Protein AF-A0A2D6X5Z1-F1 (afdb_monomer_lite)

Sequence (367 aa):
MSMPSLVVFDECQSLKNDTSSQTQLSWSIPAGVKRIFISATPYQKVSEARSVVQGVGMEHYGEPCTTETVPQLLQNIARWGRPTQLCQAQMERLRKAMQPYAVFVPKVRYKHKTHTRCRLIEFETSAEREHYDSYFVAFKRKCEQQMRNSNFGANEMLVAIQKFREGAEEVRAVRMAKRAIDMVERGRQVMLVFNFVNPMRLAYKALKNAGLSEDRISHIVGGQSPAKREAERAKFQEGKSDVLLFTMRSGGVGISLHHNSKEGRPRHIIIPPTWSAIDLVQALGRGHRITSISDTTQEVVWYKDTIEETVCERVKAKLNCINASVGRKENWVNVFTNGTVQQDIASDNEYQELEDENLTVQEETNE

Radius of gyration: 22.38 Å; chains: 1; bounding box: 63×55×57 Å

Foldseek 3Di:
DDDAQEDEAAQQLVLQDCPDPVVVVLQPRDPNRQYHYDDLQQDLFLSSCLSVCLRLQQDDPNRTRDPVCSCVVSCVLQPPHDRPDRDLSSLLSVLVSCVVRDDFDPDDDAPAAEAFAEEAEEDPDPVLVVQLVVLVVQLVVLVVVCVVDVPSDPVSNVVSVVSSQVSNLLSCLLVLLVVLVVVVVVVAQEEEEAQDDNSLVSNVVSNVVVPQDPQQEAEQEPPDDPVNNVVSLVCQQQQRHRYYYYYLVSCPPVAANANQDPSHTAYEYEAEDDLDLSSVVSSSVRHDDSNHPYYHYYYYYAHPPDCSVVSVVNSLSSNSSSQSNGDHGDCSNCNNVVRDNDYPPPDPVVVVVVVVVRVVVVVVPPD

Secondary structure (DSSP, 8-state):
-PPPSEEEETTGGGGG-TTSHHHHHHHHS-TTSEEEE--SS--SSGGGGHHHHHHTT-EETTEE--TTTHHHHHHHHHTTS-TTS--HHHHHHHHHHTTTT------PPPSS-EEEEEEEEPPSSHHHHHHHHHHHHHHHHHHHHHHH-TT--HHHHHHHHHHHHHHHHHHHHHHHHHHHHHHHHTT-EEEEEESSHHHHHHHHHHHHHTT--GGGEEEE-TT--HHHHHHHHHHHHTTS-SEEEEETTTTTTT---S--STTS--EEEEE---S-HHHHHHHHTTS--TT-SS-EEEEEEEETTSHHHHHHHHHHHHHHHHHHHSSS--GGGHHHHTS--EE----THHHHHHHHHHHHHHHTT--

pLDDT: mean 85.74, std 16.52, range [30.89, 98.44]

Structure (mmCIF, N/CA/C/O backbone):
data_AF-A0A2D6X5Z1-F1
#
_entry.id   AF-A0A2D6X5Z1-F1
#
loop_
_atom_site.group_PDB
_atom_site.id
_atom_site.type_symbol
_atom_site.label_atom_id
_atom_site.label_alt_id
_atom_site.label_comp_id
_atom_site.label_asym_id
_atom_site.label_entity_id
_atom_site.label_seq_id
_atom_site.pdbx_PDB_ins_code
_atom_site.Cartn_x
_atom_site.Cartn_y
_atom_site.Cartn_z
_atom_site.occupancy
_atom_site.B_iso_or_equiv
_atom_site.auth_seq_id
_atom_site.auth_comp_id
_atom_site.auth_asym_id
_atom_site.auth_atom_id
_atom_site.pdbx_PDB_model_num
ATOM 1 N N . MET A 1 1 ? 30.814 -25.512 -2.546 1.00 64.00 1 MET A N 1
ATOM 2 C CA . MET A 1 1 ? 29.347 -25.686 -2.452 1.00 64.00 1 MET A CA 1
ATOM 3 C C . MET A 1 1 ? 28.802 -25.781 -3.864 1.00 64.00 1 MET A C 1
ATOM 5 O O . MET A 1 1 ? 29.167 -24.943 -4.678 1.00 64.00 1 MET A O 1
ATOM 9 N N . SER A 1 2 ? 28.001 -26.798 -4.178 1.00 83.62 2 SER A N 1
ATOM 10 C CA . SER A 1 2 ? 27.283 -26.867 -5.456 1.00 83.62 2 SER A CA 1
ATOM 11 C C . SER A 1 2 ? 26.199 -25.791 -5.497 1.00 83.62 2 SER A C 1
ATOM 13 O O . SER A 1 2 ? 25.473 -25.618 -4.517 1.00 83.62 2 SER A O 1
ATOM 15 N N . MET A 1 3 ? 26.085 -25.072 -6.613 1.00 86.75 3 MET A N 1
ATOM 16 C CA . MET A 1 3 ? 25.019 -24.086 -6.802 1.00 86.75 3 MET A CA 1
ATOM 17 C C . MET A 1 3 ? 23.645 -24.772 -6.880 1.00 86.75 3 MET A C 1
ATOM 19 O O . MET A 1 3 ? 23.566 -25.908 -7.357 1.00 86.75 3 MET A O 1
ATOM 23 N N . PRO A 1 4 ? 22.559 -24.109 -6.437 1.00 91.38 4 PRO A N 1
ATOM 24 C CA . PRO A 1 4 ? 21.211 -24.633 -6.628 1.00 91.38 4 PRO A CA 1
ATOM 25 C C . PRO A 1 4 ? 20.878 -24.726 -8.122 1.00 91.38 4 PRO A C 1
ATOM 27 O O . PRO A 1 4 ? 21.352 -23.926 -8.924 1.00 91.38 4 PRO A O 1
ATOM 30 N N . SER A 1 5 ? 20.028 -25.679 -8.501 1.00 93.06 5 SER A N 1
ATOM 31 C CA . SER A 1 5 ? 19.558 -25.832 -9.887 1.00 93.06 5 SER A CA 1
ATOM 32 C C . SER A 1 5 ? 18.473 -24.817 -10.275 1.00 93.06 5 SER A C 1
ATOM 34 O O . SER A 1 5 ? 18.265 -24.562 -11.463 1.00 93.06 5 SER A O 1
ATOM 36 N N . LEU A 1 6 ? 17.789 -24.236 -9.284 1.00 94.38 6 LEU A N 1
ATOM 37 C CA . LEU A 1 6 ? 16.698 -23.278 -9.438 1.00 94.38 6 LEU A CA 1
ATOM 38 C C . LEU A 1 6 ? 16.713 -22.260 -8.291 1.00 94.38 6 LEU A C 1
ATOM 40 O O . LEU A 1 6 ? 16.873 -22.630 -7.129 1.00 94.38 6 LEU A O 1
ATOM 44 N N . VAL A 1 7 ? 16.467 -20.993 -8.619 1.00 94.75 7 VAL A N 1
ATOM 45 C CA . VAL A 1 7 ? 16.174 -19.923 -7.659 1.00 94.75 7 VAL A CA 1
ATOM 46 C C . VAL A 1 7 ? 14.804 -19.328 -7.974 1.00 94.75 7 VAL A C 1
ATOM 48 O O . VAL A 1 7 ? 14.511 -18.993 -9.123 1.00 94.75 7 VAL A O 1
ATOM 51 N N . VAL A 1 8 ? 13.964 -19.194 -6.948 1.00 95.31 8 VAL A N 1
ATOM 52 C CA . VAL A 1 8 ? 12.630 -18.592 -7.052 1.00 95.31 8 VAL A CA 1
ATOM 53 C C . VAL A 1 8 ? 12.631 -17.257 -6.319 1.00 95.31 8 VAL A C 1
ATOM 55 O O . VAL A 1 8 ? 12.907 -17.195 -5.123 1.00 95.31 8 VAL A O 1
ATOM 58 N N . PHE A 1 9 ? 12.315 -16.194 -7.048 1.00 94.25 9 PHE A N 1
ATOM 59 C CA . PHE A 1 9 ? 12.152 -14.843 -6.532 1.00 94.25 9 PHE A CA 1
ATOM 60 C C . PHE A 1 9 ? 10.665 -14.556 -6.362 1.00 94.25 9 PHE A C 1
ATOM 62 O O . PHE A 1 9 ? 10.011 -14.089 -7.296 1.00 94.25 9 PHE A O 1
ATOM 69 N N . ASP A 1 10 ? 10.139 -14.867 -5.181 1.00 91.62 10 ASP A N 1
ATOM 70 C CA . ASP A 1 10 ? 8.803 -14.428 -4.785 1.00 91.62 10 ASP A CA 1
ATOM 71 C C . ASP A 1 10 ? 8.805 -12.927 -4.458 1.00 91.62 10 ASP A C 1
ATOM 73 O O . ASP A 1 10 ? 9.808 -12.388 -3.984 1.00 91.62 10 ASP A O 1
ATOM 77 N N . GLU A 1 11 ? 7.703 -12.244 -4.760 1.00 89.06 11 GLU A N 1
ATOM 78 C CA . GLU A 1 11 ? 7.577 -10.782 -4.692 1.00 89.06 11 GLU A CA 1
ATOM 79 C C . GLU A 1 11 ? 8.768 -10.054 -5.361 1.00 89.06 11 GLU A C 1
ATOM 81 O O . GLU A 1 11 ? 9.454 -9.193 -4.784 1.00 89.06 11 GLU A O 1
ATOM 86 N N . CYS A 1 12 ? 9.029 -10.421 -6.622 1.00 92.69 12 CYS A N 1
ATOM 87 C CA . CYS A 1 12 ? 10.205 -9.990 -7.383 1.00 92.69 12 CYS A CA 1
ATOM 88 C C . CYS A 1 12 ? 10.308 -8.474 -7.629 1.00 92.69 12 CYS A C 1
ATOM 90 O O . CYS A 1 12 ? 11.381 -7.992 -7.991 1.00 92.69 12 CYS A O 1
ATOM 92 N N . GLN A 1 13 ? 9.256 -7.692 -7.361 1.00 90.12 13 GLN A N 1
ATOM 93 C CA . GLN A 1 13 ? 9.314 -6.225 -7.355 1.00 90.12 13 GLN A CA 1
ATOM 94 C C . GLN A 1 13 ? 10.301 -5.665 -6.315 1.00 90.12 13 GLN A C 1
ATOM 96 O O . GLN A 1 13 ? 10.668 -4.489 -6.376 1.00 90.12 13 GLN A O 1
ATOM 101 N N . SER A 1 14 ? 10.746 -6.490 -5.360 1.00 89.69 14 SER A N 1
ATOM 102 C CA . SER A 1 14 ? 11.870 -6.182 -4.466 1.00 89.69 14 SER A CA 1
ATOM 103 C C . SER A 1 14 ? 13.194 -5.964 -5.218 1.00 89.69 14 SER A C 1
ATOM 105 O O . SER A 1 14 ? 14.027 -5.184 -4.762 1.00 89.69 14 SER A O 1
ATOM 107 N N . LEU A 1 15 ? 13.356 -6.548 -6.412 1.00 92.62 15 LEU A N 1
ATOM 108 C CA . LEU A 1 15 ? 14.574 -6.483 -7.234 1.00 92.62 15 LEU A CA 1
ATOM 109 C C . LEU A 1 15 ? 14.649 -5.258 -8.161 1.00 92.62 15 LEU A C 1
ATOM 111 O O . LEU A 1 15 ? 15.467 -5.224 -9.081 1.00 92.62 15 LEU A O 1
ATOM 115 N N . LYS A 1 16 ? 13.786 -4.256 -7.963 1.00 90.19 16 LYS A N 1
ATOM 116 C CA . LYS A 1 16 ? 13.702 -3.071 -8.835 1.00 90.19 16 LYS A CA 1
ATOM 117 C C . LYS A 1 16 ? 14.788 -2.021 -8.597 1.00 90.19 16 LYS A C 1
ATOM 119 O O . LYS A 1 16 ? 14.919 -1.094 -9.390 1.00 90.19 16 LYS A O 1
ATOM 124 N N . ASN A 1 17 ? 15.479 -2.088 -7.455 1.00 89.19 17 ASN A N 1
ATOM 125 C CA . ASN A 1 17 ? 16.530 -1.134 -7.117 1.00 89.19 17 ASN A CA 1
ATOM 126 C C . ASN A 1 17 ? 17.899 -1.721 -7.451 1.00 89.19 17 ASN A C 1
ATOM 128 O O . ASN A 1 17 ? 18.411 -2.552 -6.697 1.00 89.19 17 ASN A O 1
ATOM 132 N N . ASP A 1 18 ? 18.483 -1.241 -8.543 1.00 89.69 18 ASP A N 1
ATOM 133 C CA . ASP A 1 18 ? 19.784 -1.663 -9.057 1.00 89.69 18 ASP A CA 1
ATOM 134 C C . ASP A 1 18 ? 20.890 -1.576 -8.001 1.00 89.69 18 ASP A C 1
ATOM 136 O O . ASP A 1 18 ? 21.743 -2.449 -7.943 1.00 89.69 18 ASP A O 1
ATOM 140 N N . THR A 1 19 ? 20.882 -0.574 -7.118 1.00 90.00 19 THR A N 1
ATOM 141 C CA . THR A 1 19 ? 21.959 -0.398 -6.126 1.00 90.00 19 THR A CA 1
ATOM 142 C C . THR A 1 19 ? 21.810 -1.280 -4.889 1.00 90.00 19 THR A C 1
ATOM 144 O O . THR A 1 19 ? 22.707 -1.312 -4.048 1.00 90.00 19 THR A O 1
ATOM 147 N N . SER A 1 20 ? 20.690 -1.994 -4.740 1.00 92.50 20 SER A N 1
ATOM 148 C CA . SER A 1 20 ? 20.482 -2.847 -3.572 1.00 92.50 20 SER A CA 1
ATOM 149 C C . SER A 1 20 ? 21.320 -4.123 -3.659 1.00 92.50 20 SER A C 1
ATOM 151 O O . SER A 1 20 ? 21.438 -4.740 -4.720 1.00 92.50 20 SER A O 1
ATOM 153 N N . SER A 1 21 ? 21.854 -4.569 -2.520 1.00 93.06 21 SER A N 1
ATOM 154 C CA . SER A 1 21 ? 22.628 -5.813 -2.449 1.00 93.06 21 SER A CA 1
ATOM 155 C C . SER A 1 21 ? 21.818 -7.021 -2.921 1.00 93.06 21 SER A C 1
ATOM 157 O O . SER A 1 21 ? 22.367 -7.889 -3.587 1.00 93.06 21 SER A O 1
ATOM 159 N N . GLN A 1 22 ? 20.512 -7.063 -2.634 1.00 91.38 22 GLN A N 1
ATOM 160 C CA . GLN A 1 22 ? 19.629 -8.144 -3.077 1.00 91.38 22 GLN A CA 1
ATOM 161 C C . GLN A 1 22 ? 19.558 -8.226 -4.609 1.00 91.38 22 GLN A C 1
ATOM 163 O O . GLN A 1 22 ? 19.709 -9.309 -5.172 1.00 91.38 22 GLN A O 1
ATOM 168 N N . THR A 1 23 ? 19.382 -7.089 -5.285 1.00 92.94 23 THR A N 1
ATOM 169 C CA . THR A 1 23 ? 19.364 -7.023 -6.751 1.00 92.94 23 THR A CA 1
ATOM 170 C C . THR A 1 23 ? 20.708 -7.435 -7.346 1.00 92.94 23 THR A C 1
ATOM 172 O O . THR A 1 23 ? 20.748 -8.307 -8.209 1.00 92.94 23 THR A O 1
ATOM 175 N N . GLN A 1 24 ? 21.814 -6.887 -6.839 1.00 92.25 24 GLN A N 1
ATOM 176 C CA . GLN A 1 24 ? 23.159 -7.213 -7.328 1.00 92.25 24 GLN A CA 1
ATOM 177 C C . GLN A 1 24 ? 23.500 -8.701 -7.147 1.00 92.25 24 GLN A C 1
ATOM 179 O O . GLN A 1 24 ? 24.023 -9.337 -8.060 1.00 92.25 24 GLN A O 1
ATOM 184 N N . LEU A 1 25 ? 23.132 -9.289 -6.003 1.00 91.19 25 LEU A N 1
ATOM 185 C CA . LEU A 1 25 ? 23.269 -10.728 -5.762 1.00 91.19 25 LEU A CA 1
ATOM 186 C C . LEU A 1 25 ? 22.383 -11.560 -6.695 1.00 91.19 25 LEU A C 1
ATOM 188 O O . LEU A 1 25 ? 22.786 -12.636 -7.122 1.00 91.19 25 LEU A O 1
ATOM 192 N N . SER A 1 26 ? 21.187 -11.075 -7.043 1.00 91.69 26 SER A N 1
ATOM 193 C CA . SER A 1 26 ? 20.331 -11.771 -8.011 1.00 91.69 26 SER A CA 1
ATOM 194 C C . SER A 1 26 ? 20.963 -11.828 -9.407 1.00 91.69 26 SER A C 1
ATOM 196 O O . SER A 1 26 ? 20.828 -12.834 -10.102 1.00 91.69 26 SER A O 1
ATOM 198 N N . TRP A 1 27 ? 21.704 -10.784 -9.797 1.00 90.75 27 TRP A N 1
ATOM 199 C CA . TRP A 1 27 ? 22.393 -10.711 -11.087 1.00 90.75 27 TRP A CA 1
ATOM 200 C C . TRP A 1 27 ? 23.667 -11.555 -11.136 1.00 90.75 27 TRP A C 1
ATOM 202 O O . TRP A 1 27 ? 24.032 -12.031 -12.208 1.00 90.75 27 TRP A O 1
ATOM 212 N N . SER A 1 28 ? 24.328 -11.782 -9.995 1.00 89.81 28 SER A N 1
ATOM 213 C CA . SER A 1 28 ? 25.549 -12.596 -9.929 1.00 89.81 28 SER A CA 1
ATOM 214 C C . SER A 1 28 ? 25.296 -14.106 -9.969 1.00 89.81 28 SER A C 1
ATOM 216 O O . SER A 1 28 ? 26.241 -14.887 -10.096 1.00 89.81 28 SER A O 1
ATOM 218 N N . ILE A 1 29 ? 24.033 -14.543 -9.894 1.00 90.56 29 ILE A N 1
ATOM 219 C CA . ILE A 1 29 ? 23.668 -15.954 -10.039 1.00 90.56 29 ILE A CA 1
ATOM 220 C C . ILE A 1 29 ? 24.082 -16.442 -11.441 1.00 90.56 29 ILE A C 1
ATOM 222 O O . ILE A 1 29 ? 23.623 -15.865 -12.430 1.00 90.56 29 ILE A O 1
ATOM 226 N N . PRO A 1 30 ? 24.883 -17.520 -11.562 1.00 88.62 30 PRO A N 1
ATOM 227 C CA . PRO A 1 30 ? 25.373 -18.018 -12.847 1.00 88.62 30 PRO A CA 1
ATOM 228 C C . PRO A 1 30 ? 24.254 -18.367 -13.832 1.00 88.62 30 PRO A C 1
ATOM 230 O O . PRO A 1 30 ? 23.197 -18.854 -13.434 1.00 88.62 30 PRO A O 1
ATOM 233 N N . ALA A 1 31 ? 24.513 -18.200 -15.133 1.00 81.69 31 ALA A N 1
ATOM 234 C CA . ALA A 1 31 ? 23.538 -18.469 -16.197 1.00 81.69 31 ALA A CA 1
ATOM 235 C C . ALA A 1 31 ? 23.023 -19.924 -16.234 1.00 81.69 31 ALA A C 1
ATOM 237 O O . ALA A 1 31 ? 21.913 -20.166 -16.694 1.00 81.69 31 ALA A O 1
ATOM 238 N N . GLY A 1 32 ? 23.798 -20.887 -15.717 1.00 86.56 32 GLY A N 1
ATOM 239 C CA . GLY A 1 32 ? 23.380 -22.291 -15.612 1.00 86.56 32 GLY A CA 1
ATOM 240 C C . GLY A 1 32 ? 22.314 -22.569 -14.541 1.00 86.56 32 GLY A C 1
ATOM 241 O O . GLY A 1 32 ? 21.752 -23.662 -14.515 1.00 86.56 32 GLY A O 1
ATOM 242 N N . VAL A 1 33 ? 22.024 -21.605 -13.660 1.00 92.69 33 VAL A N 1
ATOM 243 C CA . VAL A 1 33 ? 20.991 -21.723 -12.623 1.00 92.69 33 VAL A CA 1
ATOM 244 C C . VAL A 1 33 ? 19.666 -21.200 -13.172 1.00 92.69 33 VAL A C 1
ATOM 246 O O . VAL A 1 33 ? 19.571 -20.045 -13.588 1.00 92.69 33 VAL A O 1
ATOM 249 N N . LYS A 1 34 ? 18.618 -22.031 -13.146 1.00 92.75 34 LYS A N 1
ATOM 250 C CA . LYS A 1 34 ? 17.279 -21.618 -13.591 1.00 92.75 34 LYS A CA 1
ATOM 251 C C . LYS A 1 34 ? 16.699 -20.576 -12.636 1.00 92.75 34 LYS A C 1
ATOM 253 O O . LYS A 1 34 ? 16.959 -20.613 -11.433 1.00 92.75 34 LYS A O 1
ATOM 258 N N . ARG A 1 35 ? 15.881 -19.660 -13.156 1.00 94.19 35 ARG A N 1
ATOM 259 C CA . ARG A 1 35 ? 15.278 -18.569 -12.378 1.00 94.19 35 ARG A CA 1
ATOM 260 C C . ARG A 1 35 ? 13.778 -18.498 -12.636 1.00 94.19 35 ARG A C 1
ATOM 262 O O . ARG A 1 35 ? 13.349 -18.609 -13.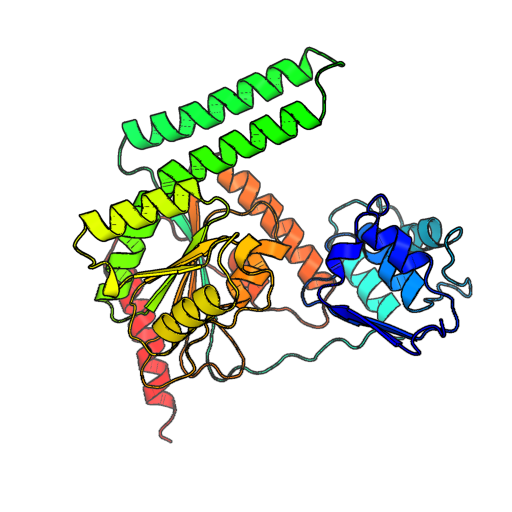780 1.00 94.19 35 ARG A O 1
ATOM 269 N N . ILE A 1 36 ? 12.996 -18.286 -11.582 1.00 95.31 36 ILE A N 1
ATOM 270 C CA . ILE A 1 36 ? 11.563 -17.982 -11.671 1.00 95.31 36 ILE A CA 1
ATOM 271 C C . ILE A 1 36 ? 11.312 -16.693 -10.897 1.00 95.31 36 ILE A C 1
ATOM 273 O O . ILE A 1 36 ? 11.751 -16.564 -9.758 1.00 95.31 36 ILE A O 1
ATOM 277 N N . PHE A 1 37 ? 10.592 -15.755 -11.506 1.00 95.38 37 PHE A N 1
ATOM 278 C CA . PHE A 1 37 ? 10.190 -14.496 -10.884 1.00 95.38 37 PHE A CA 1
ATOM 279 C C . PHE A 1 37 ? 8.672 -14.484 -10.725 1.00 95.38 37 PHE A C 1
ATOM 281 O O . PHE A 1 37 ? 7.950 -14.682 -11.701 1.00 95.38 37 PHE A O 1
ATOM 288 N N . ILE A 1 38 ? 8.194 -14.258 -9.503 1.00 93.62 38 ILE A N 1
ATOM 289 C CA . ILE A 1 38 ? 6.773 -14.289 -9.153 1.00 93.62 38 ILE A CA 1
ATOM 290 C C . ILE A 1 38 ? 6.410 -12.950 -8.518 1.00 93.62 38 ILE A C 1
ATOM 292 O O . ILE A 1 38 ? 7.093 -12.477 -7.614 1.00 93.62 38 ILE A O 1
ATOM 296 N N . SER A 1 39 ? 5.352 -12.312 -9.014 1.00 89.38 39 SER A N 1
ATOM 297 C CA . SER A 1 39 ? 4.772 -11.124 -8.389 1.00 89.38 39 SER A CA 1
ATOM 298 C C . SER A 1 39 ? 3.383 -10.841 -8.949 1.00 89.38 39 SER A C 1
ATOM 300 O O . SER A 1 39 ? 3.153 -10.958 -10.153 1.00 89.38 39 SER A O 1
ATOM 302 N N . ALA A 1 40 ? 2.473 -10.399 -8.080 1.00 83.50 40 ALA A N 1
ATOM 303 C CA . ALA A 1 40 ? 1.191 -9.829 -8.493 1.00 83.50 40 ALA A CA 1
ATOM 304 C C . ALA A 1 40 ? 1.327 -8.383 -9.013 1.00 83.50 40 ALA A C 1
ATOM 306 O O . ALA A 1 40 ? 0.457 -7.886 -9.725 1.00 83.50 40 ALA A O 1
ATOM 307 N N . THR A 1 41 ? 2.412 -7.690 -8.650 1.00 86.19 41 THR A N 1
ATOM 308 C CA . THR A 1 41 ? 2.642 -6.269 -8.956 1.00 86.19 41 THR A CA 1
ATOM 309 C C . THR A 1 41 ? 4.095 -6.028 -9.384 1.00 86.19 41 THR A C 1
ATOM 311 O O . THR A 1 41 ? 4.818 -5.274 -8.731 1.00 86.19 41 THR A O 1
ATOM 314 N N . PRO A 1 42 ? 4.555 -6.679 -10.471 1.00 85.75 42 PRO A N 1
ATOM 315 C CA . PRO A 1 42 ? 5.982 -6.787 -10.761 1.00 85.75 42 PRO A CA 1
ATOM 316 C C . PRO A 1 42 ? 6.628 -5.427 -11.045 1.00 85.75 42 PRO A C 1
ATOM 318 O O . PRO A 1 42 ? 7.729 -5.158 -10.566 1.00 85.75 42 PRO A O 1
ATOM 321 N N . TYR A 1 43 ? 5.938 -4.548 -11.781 1.00 89.50 43 TYR A N 1
ATOM 322 C CA . TYR A 1 43 ? 6.499 -3.281 -12.249 1.00 89.50 43 TYR A CA 1
ATOM 323 C C . TYR A 1 43 ? 5.457 -2.159 -12.251 1.00 89.50 43 TYR A C 1
ATOM 325 O O . TYR A 1 43 ? 4.273 -2.369 -12.507 1.00 89.50 43 TYR A O 1
ATOM 333 N N . GLN A 1 44 ? 5.924 -0.932 -12.049 1.00 92.19 44 GLN A N 1
ATOM 334 C CA . GLN A 1 44 ? 5.180 0.316 -12.247 1.00 92.19 44 GLN A CA 1
ATOM 335 C C . GLN A 1 44 ? 5.778 1.140 -13.397 1.00 92.19 44 GLN A C 1
ATOM 337 O O . GLN A 1 44 ? 5.118 2.034 -13.926 1.00 92.19 44 GLN A O 1
ATOM 342 N N . LYS A 1 45 ? 7.036 0.862 -13.759 1.00 95.69 45 LYS A N 1
ATOM 343 C CA . LYS A 1 45 ? 7.811 1.525 -14.814 1.00 95.69 45 LYS A CA 1
ATOM 344 C C . LYS A 1 45 ? 8.616 0.489 -15.588 1.00 95.69 45 LYS A C 1
ATOM 346 O O . LYS A 1 45 ? 9.007 -0.529 -15.024 1.00 95.69 45 LYS A O 1
ATOM 351 N N . VAL A 1 46 ? 8.952 0.781 -16.843 1.00 96.88 46 VAL A N 1
ATOM 352 C CA . VAL A 1 46 ? 9.764 -0.130 -17.668 1.00 96.88 46 VAL A CA 1
ATOM 353 C C . VAL A 1 46 ? 11.139 -0.366 -17.049 1.00 96.88 46 VAL A C 1
ATOM 355 O O . VAL A 1 46 ? 11.599 -1.501 -17.012 1.00 96.88 46 VAL A O 1
ATOM 358 N N . SER A 1 47 ? 11.764 0.672 -16.486 1.00 96.06 47 SER A N 1
ATOM 359 C CA . SER A 1 47 ? 13.076 0.554 -15.836 1.00 96.06 47 SER A CA 1
ATOM 360 C C . SER A 1 47 ? 13.108 -0.472 -14.698 1.00 96.06 47 SER A C 1
ATOM 362 O O . SER A 1 47 ? 14.146 -1.066 -14.445 1.00 96.06 47 SER A O 1
ATOM 364 N N . GLU A 1 48 ? 11.981 -0.695 -14.014 1.00 95.50 48 GLU A N 1
ATOM 365 C CA . GLU A 1 48 ? 11.895 -1.620 -12.875 1.00 95.50 48 GLU A CA 1
ATOM 366 C C . GLU A 1 48 ? 11.928 -3.097 -13.304 1.00 95.50 48 GLU A C 1
ATOM 368 O O . GLU A 1 48 ? 12.099 -3.972 -12.460 1.00 95.50 48 GLU A O 1
ATOM 373 N N . ALA A 1 49 ? 11.800 -3.386 -14.604 1.00 95.31 49 ALA A N 1
ATOM 374 C CA . ALA A 1 49 ? 11.804 -4.746 -15.131 1.00 95.31 49 ALA A CA 1
ATOM 375 C C . ALA A 1 49 ? 13.199 -5.332 -15.367 1.00 95.31 49 ALA A C 1
ATOM 377 O O . ALA A 1 49 ? 13.299 -6.522 -15.657 1.00 95.31 49 ALA A O 1
ATOM 378 N N . ARG A 1 50 ? 14.262 -4.525 -15.218 1.00 95.12 50 ARG A N 1
ATOM 379 C CA . ARG A 1 50 ? 15.660 -4.881 -15.519 1.00 95.12 50 ARG A CA 1
ATOM 380 C C . ARG A 1 50 ? 16.046 -6.279 -15.033 1.00 95.12 50 ARG A C 1
ATOM 382 O O . ARG A 1 50 ? 16.443 -7.122 -15.833 1.00 95.12 50 ARG A O 1
ATOM 389 N N . SER A 1 51 ? 15.885 -6.527 -13.736 1.00 93.94 51 SER A N 1
ATOM 390 C CA . SER A 1 51 ? 16.279 -7.790 -13.104 1.00 93.94 51 SER A CA 1
ATOM 391 C C . SER A 1 51 ? 15.533 -8.991 -13.670 1.00 93.94 51 SER A C 1
ATOM 393 O O . SER A 1 51 ? 16.113 -10.064 -13.817 1.00 93.94 51 SER A O 1
ATOM 395 N N . VAL A 1 52 ? 14.260 -8.814 -14.019 1.00 94.81 52 VAL A N 1
ATOM 396 C CA . VAL A 1 52 ? 13.448 -9.906 -14.551 1.00 94.81 52 VAL A CA 1
ATOM 397 C C . VAL A 1 52 ? 13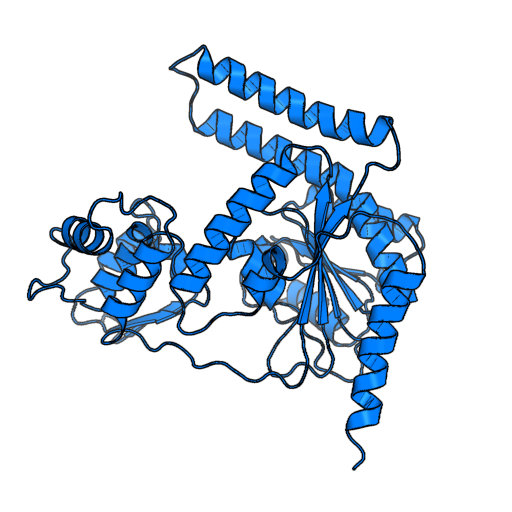.766 -10.151 -16.019 1.00 94.81 52 VAL A C 1
ATOM 399 O O . VAL A 1 52 ? 14.010 -11.298 -16.369 1.00 94.81 52 VAL A O 1
ATOM 402 N N . VAL A 1 53 ? 13.837 -9.112 -16.863 1.00 94.44 53 VAL A N 1
ATOM 403 C CA . VAL A 1 53 ? 14.144 -9.277 -18.300 1.00 94.44 53 VAL A CA 1
ATOM 404 C C . VAL A 1 53 ? 15.524 -9.905 -18.513 1.00 94.44 53 VAL A C 1
ATOM 406 O O . VAL A 1 53 ? 15.669 -10.810 -19.330 1.00 94.44 53 VAL A O 1
ATOM 409 N N . GLN A 1 54 ? 16.516 -9.510 -17.709 1.00 92.44 54 GLN A N 1
ATOM 410 C CA . GLN A 1 54 ? 17.841 -10.130 -17.715 1.00 92.44 54 GLN A CA 1
ATOM 411 C C . GLN A 1 54 ? 17.792 -11.551 -17.143 1.00 92.44 54 GLN A C 1
ATOM 413 O O . GLN A 1 54 ? 18.373 -12.481 -17.698 1.00 92.44 54 GLN A O 1
ATOM 418 N N . GLY A 1 55 ? 17.076 -11.738 -16.034 1.00 91.88 55 GLY A N 1
ATOM 419 C CA . GLY A 1 55 ? 17.005 -13.012 -15.332 1.00 91.88 55 GLY A CA 1
ATOM 420 C C . GLY A 1 55 ? 16.349 -14.135 -16.136 1.00 91.88 55 GLY A C 1
ATOM 421 O O . GLY A 1 55 ? 16.793 -15.279 -16.019 1.00 91.88 55 GLY A O 1
ATOM 422 N N . VAL A 1 56 ? 15.337 -13.816 -16.950 1.00 92.38 56 VAL A N 1
ATOM 423 C CA . VAL A 1 56 ? 14.660 -14.771 -17.848 1.00 92.38 56 VAL A CA 1
ATOM 424 C C . VAL A 1 56 ? 15.373 -14.952 -19.190 1.00 92.38 56 VAL A C 1
ATOM 426 O O . VAL A 1 56 ? 14.914 -15.745 -20.006 1.00 92.38 56 VAL A O 1
ATOM 429 N N . GLY A 1 57 ? 16.475 -14.228 -19.428 1.00 90.31 57 GLY A N 1
ATOM 430 C CA . GLY A 1 57 ? 17.204 -14.276 -20.695 1.00 90.31 57 GLY A CA 1
ATOM 431 C C . GLY A 1 57 ? 16.382 -13.731 -21.861 1.00 90.31 57 GLY A C 1
ATOM 432 O O . GLY A 1 57 ? 16.355 -14.336 -22.927 1.00 90.31 57 GLY A O 1
ATOM 433 N N . MET A 1 58 ? 15.662 -12.624 -21.645 1.00 93.50 58 MET A N 1
ATOM 434 C CA . MET A 1 58 ? 14.862 -11.998 -22.693 1.00 93.50 58 MET A CA 1
ATOM 435 C C . MET A 1 58 ? 15.743 -11.616 -23.888 1.00 93.50 58 MET A C 1
ATOM 437 O O . MET A 1 58 ? 16.844 -11.098 -23.718 1.00 93.50 58 MET A O 1
ATOM 441 N N . GLU A 1 59 ? 15.230 -11.801 -25.097 1.00 91.50 59 GLU A N 1
ATOM 442 C CA . GLU A 1 59 ? 15.823 -11.270 -26.320 1.00 91.50 59 GLU A CA 1
ATOM 443 C C . GLU A 1 59 ? 14.905 -10.187 -26.883 1.00 91.50 59 GLU A C 1
ATOM 445 O O . GLU A 1 59 ? 13.673 -10.275 -26.809 1.00 91.50 59 GLU A O 1
ATOM 450 N N . HIS A 1 60 ? 15.492 -9.134 -27.446 1.00 81.56 60 HIS A N 1
ATOM 451 C CA . HIS A 1 60 ? 14.723 -8.070 -28.077 1.00 81.56 60 HIS A CA 1
ATOM 452 C C . HIS A 1 60 ? 15.370 -7.668 -29.397 1.00 81.56 60 HIS A C 1
ATOM 454 O O . HIS A 1 60 ? 16.514 -7.235 -29.421 1.00 81.56 60 HIS A O 1
ATOM 460 N N . TYR A 1 61 ? 14.634 -7.834 -30.501 1.00 83.25 61 TYR A N 1
ATOM 461 C CA . TYR A 1 61 ? 15.143 -7.651 -31.869 1.00 83.25 61 TYR A CA 1
ATOM 462 C C . TYR A 1 61 ? 16.395 -8.488 -32.199 1.00 83.25 61 TYR A C 1
ATOM 464 O O . TYR A 1 61 ? 17.245 -8.052 -32.966 1.00 83.25 61 TYR A O 1
ATOM 472 N N . GLY A 1 62 ? 16.498 -9.699 -31.642 1.00 83.25 62 GLY A N 1
ATOM 473 C CA . GLY A 1 62 ? 17.628 -10.607 -31.879 1.00 83.25 62 GLY A CA 1
ATOM 474 C C . GLY A 1 62 ? 18.875 -10.302 -31.045 1.00 83.25 62 GLY A C 1
ATOM 475 O O . GLY A 1 62 ? 19.860 -11.026 -31.155 1.00 83.25 62 GLY A O 1
ATOM 476 N N . GLU A 1 63 ? 18.839 -9.275 -30.192 1.00 85.56 63 GLU A N 1
ATOM 477 C CA . GLU A 1 63 ? 19.901 -9.005 -29.225 1.00 85.56 63 GLU A CA 1
ATOM 478 C C . GLU A 1 63 ? 19.561 -9.624 -27.857 1.00 85.56 63 GLU A C 1
ATOM 480 O O . GLU A 1 63 ? 18.458 -9.397 -27.336 1.00 85.56 63 GLU A O 1
ATOM 485 N N . PRO A 1 64 ? 20.484 -10.387 -27.243 1.00 88.31 64 PRO A N 1
ATOM 486 C CA . PRO A 1 64 ? 20.282 -10.945 -25.913 1.00 88.31 64 PRO A CA 1
ATOM 487 C C . PRO A 1 64 ? 20.347 -9.857 -24.836 1.00 88.31 64 PRO A C 1
ATOM 489 O O . PRO A 1 64 ? 21.176 -8.945 -24.892 1.00 88.31 64 PRO A O 1
ATOM 492 N N . CYS A 1 65 ? 19.497 -9.971 -23.813 1.00 91.19 65 CYS A N 1
ATOM 493 C CA . CYS A 1 65 ? 19.518 -9.088 -22.651 1.00 91.19 65 CYS A CA 1
ATOM 494 C C . CYS A 1 65 ? 20.683 -9.440 -21.712 1.00 91.19 65 CYS A C 1
ATOM 496 O O . CYS A 1 65 ? 20.597 -10.371 -20.909 1.00 91.19 65 CYS A O 1
ATOM 498 N N . THR A 1 66 ? 21.752 -8.650 -21.765 1.00 88.56 66 THR A N 1
ATOM 499 C CA . THR A 1 66 ? 22.904 -8.708 -20.858 1.00 88.56 66 THR A CA 1
ATOM 500 C C . THR A 1 66 ? 22.945 -7.473 -19.958 1.00 88.56 66 THR A C 1
ATOM 502 O O . THR A 1 66 ? 22.100 -6.580 -20.052 1.00 88.56 66 THR A O 1
ATOM 505 N N . THR A 1 67 ? 23.937 -7.399 -19.071 1.00 86.81 67 THR A N 1
ATOM 506 C CA . THR A 1 67 ? 24.147 -6.229 -18.208 1.00 86.81 67 THR A CA 1
ATOM 507 C C . THR A 1 67 ? 24.388 -4.951 -19.020 1.00 86.81 67 THR A C 1
ATOM 509 O O . THR A 1 67 ? 23.963 -3.872 -18.605 1.00 86.81 67 THR A O 1
ATOM 512 N N . GLU A 1 68 ? 25.028 -5.084 -20.181 1.00 89.31 68 GLU A N 1
ATOM 513 C CA . GLU A 1 68 ? 25.411 -4.003 -21.086 1.00 89.31 68 GLU A CA 1
ATOM 514 C C . GLU A 1 68 ? 24.252 -3.584 -21.997 1.00 89.31 68 GLU A C 1
ATOM 516 O O . GLU A 1 68 ? 24.052 -2.392 -22.222 1.00 89.31 68 GLU A O 1
ATOM 521 N N . THR A 1 69 ? 23.465 -4.541 -22.500 1.00 92.81 69 THR A N 1
ATOM 522 C CA . THR A 1 69 ? 22.392 -4.263 -23.472 1.00 92.81 69 THR A CA 1
ATOM 523 C C . THR A 1 69 ? 21.056 -3.914 -22.815 1.00 92.81 69 THR A C 1
ATOM 525 O O . THR A 1 69 ? 20.230 -3.230 -23.428 1.00 92.81 69 THR A O 1
ATOM 528 N N . VAL A 1 70 ? 20.830 -4.305 -21.551 1.00 93.94 70 VAL A N 1
ATOM 529 C CA . VAL A 1 70 ? 19.541 -4.081 -20.874 1.00 93.94 70 VAL A CA 1
ATOM 530 C C . VAL A 1 70 ? 19.089 -2.611 -20.827 1.00 93.94 70 VAL A C 1
ATOM 532 O O . VAL A 1 70 ? 17.895 -2.378 -21.032 1.00 93.94 70 VAL A O 1
ATOM 535 N N . PRO A 1 71 ? 19.953 -1.585 -20.647 1.00 93.88 71 PRO A N 1
ATOM 536 C CA . PRO A 1 71 ? 19.498 -0.195 -20.695 1.00 93.88 71 PRO A CA 1
ATOM 537 C C . PRO A 1 71 ? 18.884 0.175 -22.053 1.00 93.88 71 PRO A C 1
ATOM 539 O O . PRO A 1 71 ? 17.823 0.803 -22.095 1.00 93.88 71 PRO A O 1
ATOM 542 N N . GLN A 1 72 ? 19.503 -0.265 -23.155 1.00 94.50 72 GLN A N 1
ATOM 543 C CA . GLN A 1 72 ? 19.005 -0.013 -24.507 1.00 94.50 72 GLN A CA 1
ATOM 544 C C . GLN A 1 72 ? 17.727 -0.808 -24.790 1.00 94.50 72 GLN A C 1
ATOM 546 O O . GLN A 1 72 ? 16.781 -0.259 -25.351 1.00 94.50 72 GLN A O 1
ATOM 551 N N . LEU A 1 73 ? 17.646 -2.064 -24.341 1.00 95.50 73 LEU A N 1
ATOM 552 C CA . LEU A 1 73 ? 16.432 -2.878 -24.448 1.00 95.50 73 LEU A CA 1
ATOM 553 C C . LEU A 1 73 ? 15.239 -2.183 -23.776 1.00 95.50 73 LEU A C 1
ATOM 555 O O . LEU A 1 73 ? 14.178 -2.021 -24.384 1.00 95.50 73 LEU A O 1
ATOM 559 N N . LEU A 1 74 ? 15.413 -1.717 -22.537 1.00 95.94 74 LEU A N 1
ATOM 560 C CA . LEU A 1 74 ? 14.367 -1.008 -21.796 1.00 95.94 74 LEU A CA 1
ATOM 561 C C . LEU A 1 74 ? 14.006 0.330 -22.466 1.00 95.94 74 LEU A C 1
ATOM 563 O O . LEU A 1 74 ? 12.828 0.695 -22.511 1.00 95.94 74 LEU A O 1
ATOM 567 N N . GLN A 1 75 ? 14.983 1.038 -23.044 1.00 96.56 75 GLN A N 1
ATOM 568 C CA . GLN A 1 75 ? 14.740 2.240 -23.847 1.00 96.56 75 GLN A CA 1
ATOM 569 C C . GLN A 1 75 ? 13.939 1.935 -25.121 1.00 96.56 75 GLN A C 1
ATOM 571 O O . GLN A 1 75 ? 12.988 2.654 -25.424 1.00 96.56 75 GLN A O 1
ATOM 576 N N . ASN A 1 76 ? 14.243 0.847 -25.829 1.00 95.31 76 ASN A N 1
ATOM 577 C CA . ASN A 1 76 ? 13.519 0.426 -27.031 1.00 95.31 76 ASN A CA 1
ATOM 578 C C . ASN A 1 76 ? 12.041 0.132 -26.723 1.00 95.31 76 ASN A C 1
ATOM 580 O O . ASN A 1 76 ? 11.144 0.560 -27.456 1.00 95.31 76 ASN A O 1
ATOM 584 N N . ILE A 1 77 ? 11.765 -0.511 -25.582 1.00 95.25 77 ILE A N 1
ATOM 585 C CA . ILE A 1 77 ? 10.399 -0.717 -25.079 1.00 95.25 77 ILE A CA 1
ATOM 586 C C . ILE A 1 77 ? 9.733 0.628 -24.740 1.00 95.25 77 ILE A C 1
ATOM 588 O O . ILE A 1 77 ? 8.564 0.863 -25.079 1.00 95.25 77 ILE A O 1
ATOM 592 N N . ALA A 1 78 ? 10.470 1.544 -24.105 1.00 96.00 78 ALA A N 1
ATOM 593 C CA . ALA A 1 78 ? 9.980 2.874 -23.751 1.00 96.00 78 ALA A CA 1
ATOM 594 C C . ALA A 1 78 ? 9.735 3.787 -24.974 1.00 96.00 78 ALA A C 1
ATOM 596 O O . ALA A 1 78 ? 8.854 4.658 -24.907 1.00 96.00 78 ALA A O 1
ATOM 597 N N . ARG A 1 79 ? 10.419 3.525 -26.099 1.00 93.75 79 ARG A N 1
ATOM 598 C CA . ARG A 1 79 ? 10.456 4.314 -27.343 1.00 93.75 79 ARG A CA 1
ATOM 599 C C . ARG A 1 79 ? 10.956 5.740 -27.101 1.00 93.75 79 ARG A C 1
ATOM 601 O O . ARG A 1 79 ? 12.054 5.927 -26.600 1.00 93.75 79 ARG A O 1
ATOM 608 N N . TRP A 1 80 ? 10.143 6.740 -27.436 1.00 91.75 80 TRP A N 1
ATOM 609 C CA . TRP A 1 80 ? 10.454 8.164 -27.290 1.00 91.75 80 TRP A CA 1
ATOM 610 C C . TRP A 1 80 ? 10.358 8.666 -25.841 1.00 91.75 80 TRP A C 1
ATOM 612 O O . TRP A 1 80 ? 10.757 9.788 -25.549 1.00 91.75 80 TRP A O 1
ATOM 622 N N . GLY A 1 81 ? 9.796 7.864 -24.931 1.00 94.69 81 GLY A N 1
ATOM 623 C CA . GLY A 1 81 ? 9.688 8.216 -23.517 1.00 94.69 81 GLY A CA 1
ATOM 624 C C . GLY A 1 81 ? 10.866 7.703 -22.690 1.00 94.69 81 GLY A C 1
ATOM 625 O O . GLY A 1 81 ? 11.622 6.833 -23.119 1.00 94.69 81 GLY A O 1
ATOM 626 N N . ARG A 1 82 ? 10.991 8.202 -21.457 1.00 96.88 82 ARG A N 1
ATOM 627 C CA . ARG A 1 82 ? 11.997 7.711 -20.503 1.00 96.88 82 ARG A CA 1
ATOM 628 C C . ARG A 1 82 ? 11.516 6.402 -19.856 1.00 96.88 82 ARG A C 1
ATOM 630 O O . ARG A 1 82 ? 10.382 6.384 -19.380 1.00 96.88 82 ARG A O 1
ATOM 637 N N . PRO A 1 83 ? 12.347 5.348 -19.733 1.00 96.56 83 PRO A N 1
ATOM 638 C CA . PRO A 1 83 ? 11.981 4.099 -19.051 1.00 96.56 83 PRO A CA 1
ATOM 639 C C . PRO A 1 83 ? 11.573 4.274 -17.583 1.00 96.56 83 PRO A C 1
ATOM 641 O O . PRO A 1 83 ? 10.885 3.425 -17.022 1.00 96.56 83 PRO A O 1
ATOM 644 N N . THR A 1 84 ? 11.996 5.377 -16.959 1.00 95.75 84 THR A N 1
ATOM 645 C CA . THR A 1 84 ? 11.716 5.737 -15.561 1.00 95.75 84 THR A CA 1
ATOM 646 C C . THR A 1 84 ? 10.390 6.484 -15.363 1.00 95.75 84 THR A C 1
ATOM 648 O O . THR A 1 84 ? 10.031 6.816 -14.224 1.00 95.75 84 THR A O 1
ATOM 651 N N . GLN A 1 85 ? 9.664 6.778 -16.445 1.00 95.00 85 GLN A N 1
ATOM 652 C CA . GLN A 1 85 ? 8.380 7.473 -16.421 1.00 95.00 85 GLN A CA 1
ATOM 653 C C . GLN A 1 85 ? 7.226 6.504 -16.122 1.00 95.00 85 GLN A C 1
ATOM 655 O O . GLN A 1 85 ? 7.245 5.344 -16.520 1.00 95.00 85 GLN A O 1
ATOM 660 N N . LEU A 1 86 ? 6.188 6.996 -15.439 1.00 94.44 86 LEU A N 1
ATOM 661 C CA . LEU A 1 86 ? 4.910 6.287 -15.340 1.00 94.44 86 LEU A CA 1
ATOM 662 C C . LEU A 1 86 ? 4.149 6.447 -16.661 1.00 94.44 86 LEU A C 1
ATOM 664 O O . LEU A 1 86 ? 3.727 7.554 -16.999 1.00 94.44 86 LEU A O 1
ATOM 668 N N . CYS A 1 87 ? 3.991 5.362 -17.418 1.00 95.44 87 CYS A N 1
ATOM 669 C CA . CYS A 1 87 ? 3.277 5.374 -18.691 1.00 95.44 87 CYS A CA 1
ATOM 670 C C . CYS A 1 87 ? 2.631 4.012 -18.982 1.00 95.44 87 CYS A C 1
ATOM 672 O O . CYS A 1 87 ? 3.323 3.027 -19.231 1.00 95.44 87 CYS A O 1
ATOM 674 N N . GLN A 1 88 ? 1.297 3.968 -19.031 1.00 93.50 88 GLN A N 1
ATOM 675 C CA . GLN A 1 88 ? 0.540 2.732 -19.283 1.00 93.50 88 GLN A CA 1
ATOM 676 C C . GLN A 1 88 ? 0.912 2.085 -20.621 1.00 93.50 88 GLN A C 1
ATOM 678 O O . GLN A 1 88 ? 1.201 0.896 -20.668 1.00 93.50 88 GLN A O 1
ATOM 683 N N . ALA A 1 89 ? 1.021 2.879 -21.690 1.00 95.25 89 ALA A N 1
ATOM 684 C CA . ALA A 1 89 ? 1.381 2.369 -23.011 1.00 95.25 89 ALA A CA 1
ATOM 685 C C . ALA A 1 89 ? 2.790 1.743 -23.044 1.00 95.25 89 ALA A C 1
ATOM 687 O O . ALA A 1 89 ? 3.035 0.809 -23.806 1.00 95.25 89 ALA A O 1
ATOM 688 N N . GLN A 1 90 ? 3.733 2.248 -22.239 1.00 96.38 90 GLN A N 1
ATOM 689 C CA . GLN A 1 90 ? 5.053 1.626 -22.088 1.00 96.38 90 GLN A CA 1
ATOM 690 C C . GLN A 1 90 ? 4.950 0.278 -21.363 1.00 96.38 90 GLN A C 1
ATOM 692 O O . GLN A 1 90 ? 5.570 -0.693 -21.796 1.00 96.38 90 GLN A O 1
ATOM 697 N N . MET A 1 91 ? 4.125 0.195 -20.317 1.00 95.31 91 MET A N 1
ATOM 698 C CA . MET A 1 91 ? 3.894 -1.051 -19.579 1.00 95.31 91 MET A CA 1
ATOM 699 C C . MET A 1 91 ? 3.189 -2.116 -20.426 1.00 95.31 91 MET A C 1
ATOM 701 O O . MET A 1 91 ? 3.578 -3.279 -20.379 1.00 95.31 91 MET A O 1
ATOM 705 N N . GLU A 1 92 ? 2.223 -1.733 -21.265 1.00 94.19 92 GLU A N 1
ATOM 706 C CA . GLU A 1 92 ? 1.573 -2.653 -22.209 1.00 94.19 92 GLU A CA 1
ATOM 707 C C . GLU A 1 92 ? 2.563 -3.218 -23.234 1.00 94.19 92 GLU A C 1
ATOM 709 O O . GLU A 1 92 ? 2.511 -4.406 -23.559 1.00 94.19 92 GLU A O 1
ATOM 714 N N . ARG A 1 93 ? 3.492 -2.383 -23.724 1.00 95.50 93 ARG A N 1
ATOM 715 C CA . ARG A 1 93 ? 4.570 -2.828 -24.618 1.00 95.50 93 ARG A CA 1
ATOM 716 C C . ARG A 1 93 ? 5.511 -3.800 -23.922 1.00 95.50 93 ARG A C 1
ATOM 718 O O . ARG A 1 93 ? 5.813 -4.836 -24.506 1.00 95.50 93 ARG A O 1
ATOM 725 N N . LEU A 1 94 ? 5.924 -3.496 -22.690 1.00 95.12 94 LEU A N 1
ATOM 726 C CA . LEU A 1 94 ? 6.737 -4.405 -21.882 1.00 95.12 94 LEU A CA 1
ATOM 727 C C . LEU A 1 94 ? 6.023 -5.748 -21.698 1.00 95.12 94 LEU A C 1
ATOM 729 O O . LEU A 1 94 ? 6.598 -6.792 -21.986 1.00 95.12 94 LEU A O 1
ATOM 733 N N . ARG A 1 95 ? 4.750 -5.726 -21.290 1.00 93.25 95 ARG A N 1
ATOM 734 C CA . ARG A 1 95 ? 3.931 -6.931 -21.118 1.00 93.25 95 ARG A CA 1
ATOM 735 C C . ARG A 1 95 ? 3.873 -7.765 -22.395 1.00 93.25 95 ARG A C 1
ATOM 737 O O . ARG A 1 95 ? 4.063 -8.974 -22.333 1.00 93.25 95 ARG A O 1
ATOM 744 N N . LYS A 1 96 ? 3.632 -7.127 -23.548 1.00 93.31 96 LYS A N 1
ATOM 745 C CA . LYS A 1 96 ? 3.603 -7.800 -24.855 1.00 93.31 96 LYS A CA 1
ATOM 746 C C . LYS A 1 96 ? 4.956 -8.433 -25.188 1.00 93.31 96 LYS A C 1
ATOM 748 O O . LYS A 1 96 ? 4.992 -9.581 -25.608 1.00 93.31 96 LYS A O 1
ATOM 753 N N . ALA A 1 97 ? 6.051 -7.708 -24.972 1.00 93.94 97 ALA A N 1
ATOM 754 C CA . ALA A 1 97 ? 7.396 -8.213 -25.227 1.00 93.94 97 ALA A CA 1
ATOM 755 C C . ALA A 1 97 ? 7.773 -9.383 -24.295 1.00 93.94 97 ALA A C 1
ATOM 757 O O . ALA A 1 97 ? 8.498 -10.280 -24.705 1.00 93.94 97 ALA A O 1
ATOM 758 N N . MET A 1 98 ? 7.227 -9.409 -23.076 1.00 93.69 98 MET A N 1
ATOM 759 C CA . MET A 1 98 ? 7.439 -10.474 -22.092 1.00 93.69 98 MET A CA 1
ATOM 760 C C . MET A 1 98 ? 6.594 -11.735 -22.320 1.00 93.69 98 MET A C 1
ATOM 762 O O . MET A 1 98 ? 6.829 -12.725 -21.638 1.00 93.69 98 MET A O 1
ATOM 766 N N . GLN A 1 99 ? 5.630 -11.748 -23.250 1.00 92.69 99 GLN A N 1
ATOM 767 C CA . GLN A 1 99 ? 4.748 -12.907 -23.482 1.00 92.69 99 GLN A CA 1
ATOM 768 C C . GLN A 1 99 ? 5.475 -14.246 -23.712 1.00 92.69 99 GLN A C 1
ATOM 770 O O . GLN A 1 99 ? 5.006 -15.241 -23.164 1.00 92.69 99 GLN A O 1
ATOM 775 N N . PRO A 1 100 ? 6.605 -14.313 -24.444 1.00 93.88 100 PRO A N 1
ATOM 776 C CA . PRO A 1 100 ? 7.351 -15.565 -24.608 1.00 93.88 100 PRO A CA 1
ATOM 777 C C . PRO A 1 100 ? 8.059 -16.043 -23.329 1.00 93.88 100 PRO A C 1
ATOM 779 O O . PRO A 1 100 ? 8.435 -17.206 -23.239 1.00 93.88 100 PRO A O 1
ATOM 782 N N . TYR A 1 101 ? 8.247 -15.151 -22.351 1.00 94.00 101 TYR A N 1
ATOM 783 C CA . TYR A 1 101 ? 9.077 -15.369 -21.160 1.00 94.00 101 TYR A CA 1
ATOM 784 C C . TYR A 1 101 ? 8.276 -15.396 -19.852 1.00 94.00 101 TYR A C 1
ATOM 786 O O . TYR A 1 101 ? 8.831 -15.689 -18.794 1.00 94.00 101 TYR A O 1
ATOM 794 N N . ALA A 1 102 ? 6.988 -15.052 -19.893 1.00 93.00 102 ALA A N 1
ATOM 795 C CA . ALA A 1 102 ? 6.152 -14.884 -18.713 1.00 93.00 102 ALA A CA 1
ATOM 796 C C . ALA A 1 102 ? 4.798 -15.577 -18.871 1.00 93.00 102 ALA A C 1
ATOM 798 O O . ALA A 1 102 ? 4.111 -15.440 -19.883 1.00 93.00 102 ALA A O 1
ATOM 799 N N . VAL A 1 103 ? 4.373 -16.255 -17.804 1.00 91.44 103 VAL A N 1
ATOM 800 C CA . VAL A 1 103 ? 3.008 -16.766 -17.674 1.00 91.44 103 VAL A CA 1
ATOM 801 C C . VAL A 1 103 ? 2.163 -15.705 -16.983 1.00 91.44 103 VAL A C 1
ATOM 803 O O . VAL A 1 103 ? 2.343 -15.414 -15.803 1.00 91.44 103 VAL A O 1
ATOM 806 N N . PHE A 1 104 ? 1.214 -15.134 -17.719 1.00 86.62 104 PHE A N 1
ATOM 807 C CA . PHE A 1 104 ? 0.224 -14.226 -17.152 1.00 86.62 104 PHE A CA 1
ATOM 808 C C . PHE A 1 104 ? -0.999 -15.028 -16.713 1.00 86.62 104 PHE A C 1
ATOM 810 O O . PHE A 1 104 ? -1.699 -15.600 -17.549 1.00 86.62 104 PHE A O 1
ATOM 817 N N . VAL A 1 105 ? -1.255 -15.064 -15.404 1.00 79.56 105 VAL A N 1
ATOM 818 C CA . VAL A 1 105 ? -2.389 -15.803 -14.836 1.00 79.56 105 VAL A CA 1
ATOM 819 C C . VAL A 1 105 ? -3.701 -15.264 -15.435 1.00 79.56 105 VAL A C 1
ATOM 821 O O . VAL A 1 105 ? -3.917 -14.047 -15.437 1.00 79.56 105 VAL A O 1
ATOM 824 N N . PRO A 1 106 ? -4.571 -16.128 -15.994 1.00 73.25 106 PRO A N 1
ATOM 825 C CA . PRO A 1 106 ? -5.855 -15.700 -16.536 1.00 73.25 106 PRO A CA 1
ATOM 826 C C . PRO A 1 106 ? -6.779 -15.196 -15.421 1.00 73.25 106 PRO A C 1
ATOM 828 O O . PRO A 1 106 ? -6.580 -15.490 -14.245 1.00 73.25 106 PRO A O 1
ATOM 831 N N . LYS A 1 107 ? -7.830 -14.454 -15.798 1.00 71.75 107 LYS A N 1
ATOM 832 C CA . LYS A 1 107 ? -8.804 -13.914 -14.838 1.00 71.75 107 LYS A CA 1
ATOM 833 C C . LYS A 1 107 ? -9.397 -15.046 -13.990 1.00 71.75 107 LYS A C 1
ATOM 835 O O . LYS A 1 107 ? -10.158 -15.866 -14.504 1.00 71.75 107 LYS A O 1
ATOM 840 N N . VAL A 1 108 ? -9.089 -15.035 -12.697 1.00 74.00 108 VAL A N 1
ATOM 841 C CA . VAL A 1 108 ? -9.685 -15.936 -11.708 1.00 74.00 108 VAL A CA 1
ATOM 842 C C . VAL A 1 108 ? -11.106 -15.458 -11.415 1.00 74.00 108 VAL A C 1
ATOM 844 O O . VAL A 1 108 ? -11.337 -14.272 -11.173 1.00 74.00 108 VAL A O 1
ATOM 847 N N . ARG A 1 109 ? -12.081 -16.371 -11.479 1.00 78.62 109 ARG A N 1
ATOM 848 C CA . ARG A 1 109 ? -13.452 -16.094 -11.039 1.00 78.62 109 ARG A CA 1
ATOM 849 C C . ARG A 1 109 ? -13.526 -16.337 -9.538 1.00 78.62 109 ARG A C 1
ATOM 851 O O . ARG A 1 109 ? -13.284 -17.451 -9.087 1.00 78.62 109 ARG A O 1
ATOM 858 N N . TYR A 1 110 ? -13.849 -15.292 -8.790 1.00 81.88 110 TYR A N 1
ATOM 859 C CA . TYR A 1 110 ? -14.113 -15.385 -7.361 1.00 81.88 110 TYR A CA 1
ATOM 860 C C . TYR A 1 110 ? -15.615 -15.588 -7.167 1.00 81.88 110 TYR A C 1
ATOM 862 O O . TYR A 1 110 ? -16.406 -14.913 -7.825 1.00 81.88 110 TYR A O 1
ATOM 870 N N . LYS A 1 111 ? -15.999 -16.531 -6.296 1.00 87.81 111 LYS A N 1
ATOM 871 C CA . LYS A 1 111 ? -17.408 -16.743 -5.924 1.00 87.81 111 LYS A CA 1
ATOM 872 C C . LYS A 1 111 ? -17.980 -15.498 -5.241 1.00 87.81 111 LYS A C 1
ATOM 874 O O . LYS A 1 111 ? -19.103 -15.104 -5.516 1.00 87.81 111 LYS A O 1
ATOM 879 N N . HIS A 1 112 ? -17.168 -14.897 -4.382 1.00 88.88 112 HIS A N 1
ATOM 880 C CA . HIS A 1 112 ? -17.490 -13.709 -3.610 1.00 88.88 112 HIS A CA 1
ATOM 881 C C . HIS A 1 112 ? -16.744 -12.499 -4.156 1.00 88.88 112 HIS A C 1
ATOM 883 O O . HIS A 1 112 ? -15.663 -12.646 -4.730 1.00 88.88 112 HIS A O 1
ATOM 889 N N . LYS A 1 113 ? -17.306 -11.306 -3.983 1.00 85.94 113 LYS A N 1
ATOM 890 C CA . LYS A 1 113 ? -16.745 -10.068 -4.532 1.00 85.94 113 LYS A CA 1
ATOM 891 C C . LYS A 1 113 ? -15.984 -9.265 -3.480 1.00 85.94 113 LYS A C 1
ATOM 893 O O . LYS A 1 113 ? -16.101 -9.469 -2.269 1.00 85.94 113 LYS A O 1
ATOM 898 N N . THR A 1 114 ? -15.192 -8.324 -3.982 1.00 85.81 114 THR A N 1
ATOM 899 C CA . THR A 1 114 ? -14.582 -7.266 -3.181 1.00 85.81 114 THR A CA 1
ATOM 900 C C . THR A 1 114 ? -15.190 -5.934 -3.585 1.00 85.81 114 THR A C 1
ATOM 902 O O . THR A 1 114 ? -15.177 -5.592 -4.769 1.00 85.81 114 THR A O 1
ATOM 905 N N . HIS A 1 115 ? -15.661 -5.174 -2.602 1.00 87.00 115 HIS A N 1
ATOM 906 C CA . HIS A 1 115 ? -16.199 -3.828 -2.768 1.00 87.00 115 HIS A CA 1
ATOM 907 C C . HIS A 1 115 ? -15.198 -2.850 -2.170 1.00 87.00 115 HIS A C 1
ATOM 909 O O . HIS A 1 115 ? -15.105 -2.723 -0.950 1.00 87.00 115 HIS A O 1
ATOM 915 N N . THR A 1 116 ? -14.409 -2.201 -3.022 1.00 84.69 116 THR A N 1
ATOM 916 C CA . THR A 1 116 ? -13.362 -1.276 -2.583 1.00 84.69 116 THR A CA 1
ATOM 917 C C . THR A 1 116 ? -13.697 0.151 -2.991 1.00 84.69 116 THR A C 1
ATOM 919 O O . THR A 1 116 ? -13.959 0.411 -4.165 1.00 84.69 116 THR A O 1
ATOM 922 N N . ARG A 1 117 ? -13.603 1.084 -2.041 1.00 85.44 117 ARG A N 1
ATOM 923 C CA . ARG A 1 117 ? -13.868 2.514 -2.257 1.00 85.44 117 ARG A CA 1
ATOM 924 C C . ARG A 1 117 ? -12.735 3.407 -1.762 1.00 85.44 117 ARG A C 1
ATOM 926 O O . ARG A 1 117 ? -12.040 3.077 -0.801 1.00 85.44 117 ARG A O 1
ATOM 933 N N . CYS A 1 118 ? -12.576 4.564 -2.394 1.00 85.50 118 CYS A N 1
ATOM 934 C CA . CYS A 1 118 ? -11.806 5.672 -1.833 1.00 85.50 118 CYS A CA 1
ATOM 935 C C . CYS A 1 118 ? -12.773 6.619 -1.134 1.00 85.50 118 CYS A C 1
ATOM 937 O O . CYS A 1 118 ? -13.704 7.117 -1.764 1.00 85.50 118 CYS A O 1
ATOM 939 N N . ARG A 1 119 ? -12.553 6.855 0.156 1.00 87.50 119 ARG A N 1
ATOM 940 C CA . ARG A 1 119 ? -13.409 7.707 0.978 1.00 87.50 119 ARG A CA 1
ATOM 941 C C . ARG A 1 119 ? -12.683 8.999 1.302 1.00 87.50 119 ARG A C 1
ATOM 943 O O . ARG A 1 119 ? -11.574 8.952 1.837 1.00 87.50 119 ARG A O 1
ATOM 950 N N . LEU A 1 120 ? -13.311 10.122 0.971 1.00 89.50 120 LEU A N 1
ATOM 951 C CA . LEU A 1 120 ? -12.857 11.440 1.395 1.00 89.50 120 LEU A CA 1
ATOM 952 C C . LEU A 1 120 ? -13.564 11.795 2.698 1.00 89.50 120 LEU A C 1
ATOM 954 O O . LEU A 1 120 ? -14.779 11.979 2.713 1.00 89.50 120 LEU A O 1
ATOM 958 N N . ILE A 1 121 ? -12.790 11.875 3.775 1.00 90.44 121 ILE A N 1
ATOM 959 C CA . ILE A 1 121 ? -13.274 12.267 5.094 1.00 90.44 121 ILE A CA 1
ATOM 960 C C . ILE A 1 121 ? -12.986 13.745 5.339 1.00 90.44 121 ILE A C 1
ATOM 962 O O . ILE A 1 121 ? -11.939 14.270 4.946 1.00 90.44 121 ILE A O 1
ATOM 966 N N . GLU A 1 122 ? -13.920 14.404 6.009 1.00 92.69 122 GLU A N 1
ATOM 967 C CA . GLU A 1 122 ? -13.740 15.754 6.532 1.00 92.69 122 GLU A CA 1
ATOM 968 C C . GLU A 1 122 ? -13.178 15.697 7.961 1.00 92.69 122 GLU A C 1
ATOM 970 O O . GLU A 1 122 ? -13.252 14.669 8.643 1.00 92.69 122 GLU A O 1
ATOM 975 N N . PHE A 1 123 ? -12.583 16.802 8.408 1.00 92.81 123 PHE A N 1
ATOM 976 C CA . PHE A 1 123 ? -12.162 16.963 9.799 1.00 92.81 123 PHE A CA 1
ATOM 977 C C . PHE A 1 123 ? -13.400 17.209 10.674 1.00 92.81 123 PHE A C 1
ATOM 979 O O . PHE A 1 123 ? -14.221 18.059 10.339 1.00 92.81 123 PHE A O 1
ATOM 986 N N . GLU A 1 124 ? -13.532 16.509 11.805 1.00 90.00 124 GLU A N 1
ATOM 987 C CA . GLU A 1 124 ? -14.658 16.681 12.739 1.00 90.00 124 GLU A CA 1
ATOM 988 C C . GLU A 1 124 ? -14.642 18.060 13.405 1.00 90.00 124 GLU A C 1
ATOM 990 O O . GLU A 1 124 ? -15.686 18.597 13.771 1.00 90.00 124 GLU A O 1
ATOM 995 N N . THR A 1 125 ? -13.449 18.619 13.615 1.00 93.19 125 THR A N 1
ATOM 996 C CA . THR A 1 125 ? -13.260 19.893 14.316 1.00 93.19 125 THR A CA 1
ATOM 997 C C . THR A 1 125 ? -12.164 20.728 13.664 1.00 93.19 125 THR A C 1
ATOM 999 O O . THR A 1 125 ? -11.253 20.200 13.022 1.00 93.19 125 THR A O 1
ATOM 1002 N N . SER A 1 126 ? -12.202 22.044 13.887 1.00 95.56 126 SER A N 1
ATOM 1003 C CA . SER A 1 126 ? -11.109 22.939 13.488 1.00 95.56 126 SER A CA 1
ATOM 1004 C C . SER A 1 126 ? -9.783 22.548 14.145 1.00 95.56 126 SER A C 1
ATOM 1006 O O . SER A 1 126 ? -8.754 22.585 13.484 1.00 95.56 126 SER A O 1
ATOM 1008 N N . ALA A 1 127 ? -9.811 22.092 15.401 1.00 95.19 127 ALA A N 1
ATOM 1009 C CA . ALA A 1 127 ? -8.624 21.635 16.121 1.00 95.19 127 ALA A CA 1
ATOM 1010 C C . ALA A 1 127 ? -7.977 20.398 15.470 1.00 95.19 127 ALA A C 1
ATOM 1012 O O . ALA A 1 127 ? -6.753 20.308 15.392 1.00 95.19 127 ALA A O 1
ATOM 1013 N N . GLU A 1 128 ? -8.782 19.456 14.961 1.00 94.38 128 GLU A N 1
ATOM 1014 C CA . GLU A 1 128 ? -8.275 18.300 14.209 1.00 94.38 128 GLU A CA 1
ATOM 1015 C C . GLU A 1 128 ? -7.583 18.749 12.912 1.00 94.38 128 GLU A C 1
ATOM 1017 O O . GLU A 1 128 ? -6.470 18.303 12.613 1.00 94.38 128 GLU A O 1
ATOM 1022 N N . ARG A 1 129 ? -8.204 19.685 12.178 1.00 96.19 129 ARG A N 1
ATOM 1023 C CA . ARG A 1 129 ? -7.609 20.289 10.977 1.00 96.19 129 ARG A CA 1
ATOM 1024 C C . ARG A 1 129 ? -6.306 21.019 11.302 1.00 96.19 129 ARG A C 1
ATOM 1026 O O . ARG A 1 129 ? -5.307 20.792 10.628 1.00 96.19 129 ARG A O 1
ATOM 1033 N N . GLU A 1 130 ? -6.280 21.840 12.349 1.00 97.12 130 GLU A N 1
ATOM 1034 C CA . GLU A 1 130 ? -5.078 22.554 12.796 1.00 97.12 130 GLU A CA 1
ATOM 1035 C C . GLU A 1 130 ? -3.943 21.590 13.169 1.00 97.12 130 GLU A C 1
ATOM 1037 O O . GLU A 1 130 ? -2.779 21.836 12.837 1.00 97.12 130 GLU A O 1
ATOM 1042 N N . HIS A 1 131 ? -4.264 20.461 13.810 1.00 96.19 131 HIS A N 1
ATOM 1043 C CA . HIS A 1 131 ? -3.276 19.438 14.153 1.00 96.19 131 HIS A CA 1
ATOM 1044 C C . HIS A 1 131 ? -2.678 18.795 12.896 1.00 96.19 131 HIS A C 1
ATOM 1046 O O . HIS A 1 131 ? -1.451 18.714 12.783 1.00 96.19 131 HIS A O 1
ATOM 1052 N N . TYR A 1 132 ? -3.502 18.426 11.914 1.00 97.00 132 TYR A N 1
ATOM 1053 C CA . TYR A 1 132 ? -3.024 17.952 10.611 1.00 97.00 132 TYR A CA 1
ATOM 1054 C C . TYR A 1 132 ? -2.167 19.007 9.890 1.00 97.00 132 TYR A C 1
ATOM 1056 O O . TYR A 1 132 ? -1.044 18.723 9.452 1.00 97.00 132 TYR A O 1
ATOM 1064 N N . ASP A 1 133 ? -2.662 20.244 9.818 1.00 97.62 133 ASP A N 1
ATOM 1065 C CA . ASP A 1 133 ? -2.003 21.351 9.129 1.00 97.62 133 ASP A CA 1
ATOM 1066 C C . ASP A 1 133 ? -0.656 21.689 9.779 1.00 97.62 133 ASP A C 1
ATOM 1068 O O . ASP A 1 133 ? 0.292 22.036 9.074 1.00 97.62 133 ASP A O 1
ATOM 1072 N N . SER A 1 134 ? -0.504 21.499 11.094 1.00 97.50 134 SER A N 1
ATOM 1073 C CA . SER A 1 134 ? 0.779 21.684 11.781 1.00 97.50 134 SER A CA 1
ATOM 1074 C C . SER A 1 134 ? 1.888 20.785 11.208 1.00 97.50 134 SER A C 1
ATOM 1076 O O . SER A 1 134 ? 3.005 21.256 10.953 1.00 97.50 134 SER A O 1
ATOM 1078 N N . TYR A 1 135 ? 1.575 19.519 10.906 1.00 97.38 135 TYR A N 1
ATOM 1079 C CA . TYR A 1 135 ? 2.507 18.582 10.280 1.00 97.38 135 TYR A CA 1
ATOM 1080 C C . TYR A 1 135 ? 2.783 18.958 8.821 1.00 97.38 135 TYR A C 1
ATOM 1082 O O . TYR A 1 135 ? 3.934 18.904 8.371 1.00 97.38 135 TYR A O 1
ATOM 1090 N N . PHE A 1 136 ? 1.751 19.375 8.082 1.00 96.06 136 PHE A N 1
ATOM 1091 C CA . PHE A 1 136 ? 1.898 19.779 6.685 1.00 96.06 136 PHE A CA 1
ATOM 1092 C C . PHE A 1 136 ? 2.730 21.061 6.535 1.00 96.06 136 PHE A C 1
ATOM 1094 O O . PHE A 1 136 ? 3.641 21.120 5.707 1.00 96.06 136 PHE A O 1
ATOM 1101 N N . VAL A 1 137 ? 2.498 22.067 7.382 1.00 96.69 137 VAL A N 1
ATOM 1102 C CA . VAL A 1 137 ? 3.278 23.312 7.430 1.00 96.69 137 VAL A CA 1
ATOM 1103 C C . VAL A 1 137 ? 4.735 23.023 7.786 1.00 96.69 137 VAL A C 1
ATOM 1105 O O . VAL A 1 137 ? 5.640 23.578 7.158 1.00 96.69 137 VAL A O 1
ATOM 1108 N N . ALA A 1 138 ? 4.995 22.129 8.747 1.00 95.19 138 ALA A N 1
ATOM 1109 C CA . ALA A 1 138 ? 6.355 21.715 9.085 1.00 95.19 138 ALA A CA 1
ATOM 1110 C C . ALA A 1 138 ? 7.076 21.070 7.887 1.00 95.19 138 ALA A C 1
ATOM 1112 O O . ALA A 1 138 ? 8.247 21.371 7.636 1.00 95.19 138 ALA A O 1
ATOM 1113 N N . PHE A 1 139 ? 6.376 20.237 7.113 1.00 94.81 139 PHE A N 1
ATOM 1114 C CA . PHE A 1 139 ? 6.898 19.662 5.874 1.00 94.81 139 PHE A CA 1
ATOM 1115 C C . PHE A 1 139 ? 7.142 20.722 4.795 1.00 94.81 139 PHE A C 1
ATOM 1117 O O . PHE A 1 139 ? 8.238 20.781 4.239 1.00 94.81 139 PHE A O 1
ATOM 1124 N N . LYS A 1 140 ? 6.185 21.627 4.564 1.00 93.75 140 LYS A N 1
ATOM 1125 C CA . LYS A 1 140 ? 6.316 22.711 3.580 1.00 93.75 140 LYS A CA 1
ATOM 1126 C C . LYS A 1 140 ? 7.524 23.606 3.867 1.00 93.75 140 LYS A C 1
ATOM 1128 O O . LYS A 1 140 ? 8.292 23.900 2.955 1.00 93.75 140 LYS A O 1
ATOM 1133 N N . ARG A 1 141 ? 7.768 23.949 5.138 1.00 93.25 141 ARG A N 1
ATOM 1134 C CA . ARG A 1 141 ? 8.968 24.697 5.558 1.00 93.25 141 ARG A CA 1
ATOM 1135 C C . ARG A 1 141 ? 10.262 23.977 5.173 1.00 93.25 141 ARG A C 1
ATOM 1137 O O . ARG A 1 141 ? 11.230 24.625 4.782 1.00 93.25 141 ARG A O 1
ATOM 1144 N N . LYS A 1 142 ? 10.298 22.642 5.260 1.00 92.06 142 LYS A N 1
ATOM 1145 C CA . LYS A 1 142 ? 11.451 21.850 4.802 1.00 92.06 142 LYS A CA 1
ATOM 1146 C C . LYS A 1 142 ? 11.590 21.875 3.282 1.00 92.06 142 LYS A C 1
ATOM 1148 O O . LYS A 1 142 ? 12.710 22.012 2.800 1.00 92.06 142 LYS A O 1
ATOM 1153 N N . CYS A 1 143 ? 10.489 21.815 2.533 1.00 88.25 143 CYS A N 1
ATOM 1154 C CA . CYS A 1 143 ? 10.515 21.978 1.076 1.00 88.25 143 CYS A CA 1
ATOM 1155 C C . CYS A 1 143 ? 11.071 23.345 0.655 1.00 88.25 143 CYS A C 1
ATOM 1157 O O . CYS A 1 143 ? 11.934 23.418 -0.215 1.00 88.25 143 CYS A O 1
ATOM 1159 N N . GLU A 1 144 ? 10.639 24.422 1.311 1.00 89.62 144 GLU A N 1
ATOM 1160 C CA . GLU A 1 144 ? 11.126 25.781 1.043 1.00 89.62 144 GLU A CA 1
ATOM 1161 C C . GLU A 1 144 ? 12.620 25.936 1.367 1.00 89.62 144 GLU A C 1
ATOM 1163 O O . GLU A 1 144 ? 13.355 26.571 0.612 1.00 89.62 144 GLU A O 1
ATOM 1168 N N . GLN A 1 145 ? 13.096 25.321 2.456 1.00 86.75 145 GLN A N 1
ATOM 1169 C CA . GLN A 1 145 ? 14.524 25.282 2.794 1.00 86.75 145 GLN A CA 1
ATOM 1170 C C . GLN A 1 145 ? 15.344 24.554 1.725 1.00 86.75 145 GLN A C 1
ATOM 1172 O O . GLN A 1 145 ? 16.404 25.046 1.343 1.00 86.75 145 GLN A O 1
ATOM 1177 N N . GLN A 1 146 ? 14.842 23.427 1.210 1.00 84.81 146 GLN A N 1
ATOM 1178 C CA . GLN A 1 146 ? 15.506 22.684 0.140 1.00 84.81 146 GLN A CA 1
ATOM 1179 C C . GLN A 1 146 ? 15.626 23.506 -1.143 1.00 84.81 146 GLN A C 1
ATOM 1181 O O . GLN A 1 146 ? 16.680 23.521 -1.769 1.00 84.81 146 GLN A O 1
ATOM 1186 N N . MET A 1 147 ? 14.568 24.226 -1.523 1.00 81.44 147 MET A N 1
ATOM 1187 C CA . MET A 1 147 ? 14.595 25.077 -2.717 1.00 81.44 147 MET A CA 1
ATOM 1188 C C . MET A 1 147 ? 15.616 26.217 -2.612 1.00 81.44 147 MET A C 1
ATOM 1190 O O . MET A 1 147 ? 16.129 26.672 -3.629 1.00 81.44 147 MET A O 1
ATOM 1194 N N . ARG A 1 148 ? 15.913 26.685 -1.392 1.00 81.75 148 ARG A N 1
ATOM 1195 C CA . ARG A 1 148 ? 16.855 27.786 -1.136 1.00 81.75 148 ARG A CA 1
ATOM 1196 C C . ARG A 1 148 ? 18.304 27.336 -0.951 1.00 81.75 148 ARG A C 1
ATOM 1198 O O . ARG A 1 148 ? 19.197 28.169 -1.059 1.00 81.75 148 ARG A O 1
ATOM 1205 N N . ASN A 1 149 ? 18.549 26.064 -0.638 1.00 75.81 149 ASN A N 1
ATOM 1206 C CA . ASN A 1 149 ? 19.879 25.560 -0.309 1.00 75.81 149 ASN A CA 1
ATOM 1207 C C . ASN A 1 149 ? 20.195 24.292 -1.109 1.00 75.81 149 ASN A C 1
ATOM 1209 O O . ASN A 1 149 ? 19.656 23.222 -0.831 1.00 75.81 149 ASN A O 1
ATOM 1213 N N . SER A 1 150 ? 21.126 24.399 -2.059 1.00 64.38 150 SER A N 1
ATOM 1214 C CA . SER A 1 150 ? 21.584 23.282 -2.894 1.00 64.38 150 SER A CA 1
ATOM 1215 C C . SER A 1 150 ? 22.252 22.148 -2.104 1.00 64.38 150 SER A C 1
ATOM 1217 O O . SER A 1 150 ? 22.288 21.023 -2.594 1.00 64.38 150 SER A O 1
ATOM 1219 N N . ASN A 1 151 ? 22.725 22.412 -0.879 1.00 65.75 151 ASN A N 1
ATOM 1220 C CA . ASN A 1 151 ? 23.290 21.401 0.022 1.00 65.75 151 ASN A CA 1
ATOM 1221 C C . ASN A 1 151 ? 22.231 20.712 0.902 1.00 65.75 151 ASN A C 1
ATOM 1223 O O . ASN A 1 151 ? 22.581 19.879 1.737 1.00 65.75 151 ASN A O 1
ATOM 1227 N N . PHE A 1 152 ? 20.945 21.049 0.763 1.00 70.56 152 PHE A N 1
ATOM 1228 C CA . PHE A 1 152 ? 19.878 20.353 1.477 1.00 70.56 152 PHE A CA 1
ATOM 1229 C C . PHE A 1 152 ? 19.670 18.965 0.861 1.00 70.56 152 PHE A C 1
ATOM 1231 O O . PHE A 1 152 ? 19.162 18.822 -0.256 1.00 70.56 152 PHE A O 1
ATOM 1238 N N . GLY A 1 153 ? 20.096 17.940 1.594 1.00 77.94 153 GLY A N 1
ATOM 1239 C CA . GLY A 1 153 ? 20.156 16.575 1.099 1.00 77.94 153 GLY A CA 1
ATOM 1240 C C . GLY A 1 153 ? 18.787 15.938 0.858 1.00 77.94 153 GLY A C 1
ATOM 1241 O O . GLY A 1 153 ? 17.753 16.292 1.433 1.00 77.94 153 GLY A O 1
ATOM 1242 N N . ALA A 1 154 ? 18.784 14.931 -0.017 1.00 77.50 154 ALA A N 1
ATOM 1243 C CA . ALA A 1 154 ? 17.605 14.112 -0.282 1.00 77.50 154 ALA A CA 1
ATOM 1244 C C . ALA A 1 154 ? 17.122 13.370 0.981 1.00 77.50 154 ALA A C 1
ATOM 1246 O O . ALA A 1 154 ? 15.921 13.152 1.144 1.00 77.50 154 ALA A O 1
ATOM 1247 N N . ASN A 1 155 ? 18.035 13.026 1.896 1.00 84.44 155 ASN A N 1
ATOM 1248 C CA . ASN A 1 155 ? 17.727 12.309 3.135 1.00 84.44 155 ASN A CA 1
ATOM 1249 C C . ASN A 1 155 ? 16.869 13.148 4.088 1.00 84.44 155 ASN A C 1
ATOM 1251 O O . ASN A 1 155 ? 15.889 12.653 4.640 1.00 84.44 155 ASN A O 1
ATOM 1255 N N . GLU A 1 156 ? 17.181 14.431 4.243 1.00 86.88 156 GLU A N 1
ATOM 1256 C CA . GLU A 1 156 ? 16.424 15.362 5.073 1.00 86.88 156 GLU A CA 1
ATOM 1257 C C . GLU A 1 156 ? 14.991 15.519 4.558 1.00 86.88 156 GLU A C 1
ATOM 1259 O O . GLU A 1 156 ? 14.046 15.563 5.350 1.00 86.88 156 GLU A O 1
ATOM 1264 N N . MET A 1 157 ? 14.813 15.543 3.233 1.00 88.94 157 MET A N 1
ATOM 1265 C CA . MET A 1 157 ? 13.486 15.593 2.622 1.00 88.94 157 MET A CA 1
ATOM 1266 C C . MET A 1 157 ? 12.700 14.295 2.847 1.00 88.94 157 MET A C 1
ATOM 1268 O O . MET A 1 157 ? 11.508 14.341 3.152 1.00 88.94 157 MET A O 1
ATOM 1272 N N . LEU A 1 158 ? 13.371 13.138 2.768 1.00 86.81 158 LEU A N 1
ATOM 1273 C CA . LEU A 1 158 ? 12.776 11.836 3.089 1.00 86.81 158 LEU A CA 1
ATOM 1274 C C . LEU A 1 158 ? 12.334 11.745 4.559 1.00 86.81 158 LEU A C 1
ATOM 1276 O O . LEU A 1 158 ? 11.267 11.205 4.849 1.00 86.81 158 LEU A O 1
ATOM 1280 N N . VAL A 1 159 ? 13.101 12.323 5.486 1.00 91.44 159 VAL A N 1
ATOM 1281 C CA . VAL A 1 159 ? 12.702 12.419 6.898 1.00 91.44 159 VAL A CA 1
ATOM 1282 C C . VAL A 1 159 ? 11.504 13.357 7.064 1.00 91.44 159 VAL A C 1
ATOM 1284 O O . VAL A 1 159 ? 10.569 13.033 7.794 1.00 91.44 159 VAL A O 1
ATOM 1287 N N . ALA A 1 160 ? 11.496 14.506 6.383 1.00 93.00 160 ALA A N 1
ATOM 1288 C CA . ALA A 1 160 ? 10.406 15.475 6.477 1.00 93.00 160 ALA A CA 1
ATOM 1289 C C . ALA A 1 160 ? 9.073 14.896 5.972 1.00 93.00 160 ALA A C 1
ATOM 1291 O O . ALA A 1 160 ? 8.063 14.992 6.671 1.00 93.00 160 ALA A O 1
ATOM 1292 N N . ILE A 1 161 ? 9.076 14.237 4.806 1.00 92.25 161 ILE A N 1
ATOM 1293 C CA . ILE A 1 161 ? 7.875 13.571 4.283 1.00 92.25 161 ILE A CA 1
ATOM 1294 C C . ILE A 1 161 ? 7.443 12.410 5.185 1.00 92.25 161 ILE A C 1
ATOM 1296 O O . ILE A 1 161 ? 6.248 12.203 5.374 1.00 92.25 161 ILE A O 1
ATOM 1300 N N . GLN A 1 162 ? 8.382 11.664 5.780 1.00 92.94 162 GLN A N 1
ATOM 1301 C CA . GLN A 1 162 ? 8.048 10.583 6.707 1.00 92.94 162 GLN A CA 1
ATOM 1302 C C . GLN A 1 162 ? 7.341 11.111 7.959 1.00 92.94 162 GLN A C 1
ATOM 1304 O O . GLN A 1 162 ? 6.308 10.562 8.329 1.00 92.94 162 GLN A O 1
ATOM 1309 N N . LYS A 1 163 ? 7.851 12.192 8.562 1.00 95.50 163 LYS A N 1
ATOM 1310 C CA . LYS A 1 163 ? 7.226 12.830 9.731 1.00 95.50 163 LYS A CA 1
ATOM 1311 C C . LYS A 1 163 ? 5.831 13.361 9.422 1.00 95.50 163 LYS A C 1
ATOM 1313 O O . LYS A 1 163 ? 4.922 13.146 10.213 1.00 95.50 163 LYS A O 1
ATOM 1318 N N . PHE A 1 164 ? 5.653 14.007 8.269 1.00 96.06 164 PHE A N 1
ATOM 1319 C CA . PHE A 1 164 ? 4.327 14.449 7.837 1.00 96.06 164 PHE A CA 1
ATOM 1320 C C . PHE A 1 164 ? 3.363 13.274 7.683 1.00 96.06 164 PHE A C 1
ATOM 1322 O O . PHE A 1 164 ? 2.258 13.320 8.208 1.00 96.06 164 PHE A O 1
ATOM 1329 N N . ARG A 1 165 ? 3.794 12.201 7.012 1.00 95.25 165 ARG A N 1
ATOM 1330 C CA . ARG A 1 165 ? 2.966 11.006 6.818 1.00 95.25 165 ARG A CA 1
ATOM 1331 C C . ARG A 1 165 ? 2.577 10.338 8.133 1.00 95.25 165 ARG A C 1
ATOM 1333 O O . ARG A 1 165 ? 1.440 9.901 8.251 1.00 95.25 165 ARG A O 1
ATOM 1340 N N . GLU A 1 166 ? 3.505 10.233 9.083 1.00 96.06 166 GLU A N 1
ATOM 1341 C CA . GLU A 1 166 ? 3.213 9.665 10.401 1.00 96.06 166 GLU A CA 1
ATOM 1342 C C . GLU A 1 166 ? 2.204 10.539 11.149 1.00 96.06 166 GLU A C 1
ATOM 1344 O O . GLU A 1 166 ? 1.160 10.028 11.542 1.00 96.06 166 GLU A O 1
ATOM 1349 N N . GLY A 1 167 ? 2.436 11.854 11.229 1.00 96.75 167 GLY A N 1
ATOM 1350 C CA . GLY A 1 167 ? 1.523 12.791 11.888 1.00 96.75 167 GLY A CA 1
ATOM 1351 C C . GLY A 1 167 ? 0.128 12.847 11.254 1.00 96.75 167 GLY A C 1
ATOM 1352 O O . GLY A 1 167 ? -0.876 12.784 11.956 1.00 96.75 167 GLY A O 1
ATOM 1353 N N . ALA A 1 168 ? 0.037 12.865 9.922 1.00 96.31 168 ALA A N 1
ATOM 1354 C CA . ALA A 1 168 ? -1.237 12.790 9.205 1.00 96.31 168 ALA A CA 1
ATOM 1355 C C . ALA A 1 168 ? -2.014 11.496 9.514 1.00 96.31 168 ALA A C 1
ATOM 1357 O O . ALA A 1 168 ? -3.244 11.484 9.546 1.00 96.31 168 ALA A O 1
ATOM 1358 N N . GLU A 1 169 ? -1.314 10.379 9.720 1.00 96.62 169 GLU A N 1
ATOM 1359 C CA . GLU A 1 169 ? -1.931 9.110 10.102 1.00 96.62 169 GLU A CA 1
ATOM 1360 C C . GLU A 1 169 ? -2.308 9.049 11.584 1.00 96.62 169 GLU A C 1
ATOM 1362 O O . GLU A 1 169 ? -3.317 8.429 11.910 1.00 96.62 169 GLU A O 1
ATOM 1367 N N . GLU A 1 170 ? -1.574 9.733 12.467 1.00 96.62 170 GLU A N 1
ATOM 1368 C CA . GLU A 1 170 ? -1.938 9.884 13.881 1.00 96.62 170 GLU A CA 1
ATOM 1369 C C . GLU A 1 170 ? -3.288 10.584 14.049 1.00 96.62 170 GLU A C 1
ATOM 1371 O O . GLU A 1 170 ? -4.138 10.077 14.781 1.00 96.62 170 GLU A O 1
ATOM 1376 N N . VAL A 1 171 ? -3.504 11.696 13.333 1.00 96.06 171 VAL A N 1
ATOM 1377 C CA . VAL A 1 171 ? -4.780 12.437 13.353 1.00 96.06 171 VAL A CA 1
ATOM 1378 C C . VAL A 1 171 ? -5.928 11.526 12.886 1.00 96.06 171 VAL A C 1
ATOM 1380 O O . VAL A 1 171 ? -6.942 11.380 13.567 1.00 96.06 171 VAL A O 1
ATOM 1383 N N . ARG A 1 172 ? -5.716 10.789 11.788 1.00 95.56 172 ARG A N 1
ATOM 1384 C CA . ARG A 1 172 ? -6.712 9.868 11.210 1.00 95.56 172 ARG A CA 1
ATOM 1385 C C . ARG A 1 172 ? -7.014 8.643 12.071 1.00 95.56 172 ARG A C 1
ATOM 1387 O O . ARG A 1 172 ? -8.110 8.090 11.979 1.00 95.56 172 ARG A O 1
ATOM 1394 N N . ALA A 1 173 ? -6.063 8.175 12.876 1.00 96.62 173 ALA A N 1
ATOM 1395 C CA . ALA A 1 173 ? -6.170 6.907 13.599 1.00 96.62 173 ALA A CA 1
ATOM 1396 C C . ALA A 1 173 ? -7.444 6.811 14.456 1.00 96.62 173 ALA A C 1
ATOM 1398 O O . ALA A 1 173 ? -8.075 5.754 14.516 1.00 96.62 173 ALA A O 1
ATOM 1399 N N . VAL A 1 174 ? -7.854 7.924 15.074 1.00 92.50 174 VAL A N 1
ATOM 1400 C CA . VAL A 1 174 ? -9.080 7.999 15.882 1.00 92.50 174 VAL A CA 1
ATOM 1401 C C . VAL A 1 174 ? -10.331 7.851 15.010 1.00 92.50 174 VAL A C 1
ATOM 1403 O O . VAL A 1 174 ? -11.241 7.106 15.371 1.00 92.50 174 VAL A O 1
ATOM 1406 N N . ARG A 1 175 ? -10.363 8.488 13.832 1.00 92.56 175 ARG A N 1
ATOM 1407 C CA . ARG A 1 175 ? -11.466 8.364 12.862 1.00 92.56 175 ARG A CA 1
ATOM 1408 C C . ARG A 1 175 ? -11.597 6.934 12.343 1.00 92.56 175 ARG A C 1
ATOM 1410 O O . ARG A 1 175 ? -12.697 6.391 12.308 1.00 92.56 175 ARG A O 1
ATOM 1417 N N . MET A 1 176 ? -10.476 6.287 12.019 1.00 95.88 176 MET A N 1
ATOM 1418 C CA . MET A 1 176 ? -10.467 4.877 11.613 1.00 95.88 176 MET A CA 1
ATOM 1419 C C . MET A 1 176 ? -10.973 3.946 12.723 1.00 95.88 176 MET A C 1
ATOM 1421 O O . MET A 1 176 ? -11.701 3.003 12.432 1.00 95.88 176 MET A O 1
ATOM 1425 N N . ALA A 1 177 ? -10.633 4.211 13.988 1.00 97.00 177 ALA A N 1
ATOM 1426 C CA . ALA A 1 177 ? -11.144 3.436 15.118 1.00 97.00 177 ALA A CA 1
ATOM 1427 C C . ALA A 1 177 ? -12.665 3.592 15.294 1.00 97.00 177 ALA A C 1
ATOM 1429 O O . ALA A 1 177 ? -13.353 2.584 15.423 1.00 97.00 177 ALA A O 1
ATOM 1430 N N . LYS A 1 178 ? -13.195 4.826 15.227 1.00 94.06 178 LYS A N 1
ATOM 1431 C CA . LYS A 1 178 ? -14.649 5.095 15.255 1.00 94.06 178 LYS A CA 1
ATOM 1432 C C . LYS A 1 178 ? -15.385 4.322 14.156 1.00 94.06 178 LYS A C 1
ATOM 1434 O O . LYS A 1 178 ? -16.366 3.643 14.427 1.00 94.06 178 LYS A O 1
ATOM 1439 N N . ARG A 1 179 ? -14.853 4.361 12.932 1.00 93.94 179 ARG A N 1
ATOM 1440 C CA . ARG A 1 179 ? -15.376 3.590 11.796 1.00 93.94 179 ARG A CA 1
ATOM 1441 C C . ARG A 1 179 ? -15.325 2.081 12.018 1.00 93.94 179 ARG A C 1
ATOM 1443 O O . ARG A 1 179 ? -16.255 1.375 11.652 1.00 93.94 179 ARG A O 1
ATOM 1450 N N . ALA A 1 180 ? -14.248 1.569 12.611 1.00 97.44 180 ALA A N 1
ATOM 1451 C CA . ALA A 1 180 ? -14.160 0.147 12.917 1.00 97.44 180 ALA A CA 1
ATOM 1452 C C . ALA A 1 180 ? -15.261 -0.296 13.886 1.00 97.44 180 ALA A C 1
ATOM 1454 O O . ALA A 1 180 ? -15.807 -1.374 13.699 1.00 97.44 180 ALA A O 1
ATOM 1455 N N . ILE A 1 181 ? -15.609 0.526 14.875 1.00 97.06 181 ILE A N 1
ATOM 1456 C CA . ILE A 1 181 ? -16.683 0.217 15.829 1.00 97.06 181 ILE A CA 1
ATOM 1457 C C . ILE A 1 181 ? -18.036 0.123 15.116 1.00 97.06 181 ILE A C 1
ATOM 1459 O O . ILE A 1 181 ? -18.687 -0.907 15.241 1.00 97.06 181 ILE A O 1
ATOM 1463 N N . ASP A 1 182 ? -18.383 1.111 14.285 1.00 95.50 182 ASP A N 1
ATOM 1464 C CA . ASP A 1 182 ? -19.606 1.101 13.458 1.00 95.50 182 ASP A CA 1
ATOM 1465 C C . ASP A 1 182 ? -19.708 -0.183 12.613 1.00 95.50 182 ASP A C 1
ATOM 1467 O O . ASP A 1 182 ? -20.727 -0.870 12.589 1.00 95.50 182 ASP A O 1
ATOM 1471 N N . MET A 1 183 ? -18.609 -0.596 11.978 1.00 96.12 183 MET A N 1
ATOM 1472 C CA . MET A 1 183 ? -18.600 -1.825 11.179 1.00 96.12 183 MET A CA 1
ATOM 1473 C C . MET A 1 183 ? -18.685 -3.107 12.022 1.00 96.12 183 MET A C 1
ATOM 1475 O O . MET A 1 183 ? -19.250 -4.100 11.559 1.00 96.12 183 MET A O 1
ATOM 1479 N N . VAL A 1 184 ? -18.132 -3.112 13.239 1.00 96.75 184 VAL A N 1
ATOM 1480 C CA . VAL A 1 184 ? -18.271 -4.231 14.187 1.00 96.75 184 VAL A CA 1
ATOM 1481 C C . VAL A 1 184 ? -19.715 -4.359 14.669 1.00 96.75 184 VAL A C 1
ATOM 1483 O O . VAL A 1 184 ? -20.229 -5.475 14.730 1.00 96.75 184 VAL A O 1
ATOM 1486 N N . GLU A 1 185 ? -20.383 -3.243 14.965 1.00 95.50 185 GLU A N 1
ATOM 1487 C CA . GLU A 1 185 ? -21.800 -3.205 15.360 1.00 95.50 185 GLU A CA 1
ATOM 1488 C C . GLU A 1 185 ? -22.715 -3.732 14.246 1.00 95.50 185 GLU A C 1
ATOM 1490 O O . GLU A 1 185 ? -23.670 -4.453 14.522 1.00 95.50 185 GLU A O 1
ATOM 1495 N N . ARG A 1 186 ? -22.340 -3.507 12.981 1.00 94.12 186 ARG A N 1
ATOM 1496 C CA . ARG A 1 186 ? -22.969 -4.098 11.782 1.00 94.12 186 ARG A CA 1
ATOM 1497 C C . ARG A 1 186 ? -22.565 -5.558 11.517 1.00 94.12 186 ARG A C 1
ATOM 1499 O O . ARG A 1 186 ? -22.694 -6.063 10.404 1.00 94.12 186 ARG A O 1
ATOM 1506 N N . GLY A 1 187 ? -21.997 -6.245 12.506 1.00 95.38 187 GLY A N 1
ATOM 1507 C CA . GLY A 1 187 ? -21.686 -7.672 12.424 1.00 95.38 187 GLY A CA 1
ATOM 1508 C C . GLY A 1 187 ? -20.485 -8.034 11.543 1.00 95.38 187 GLY A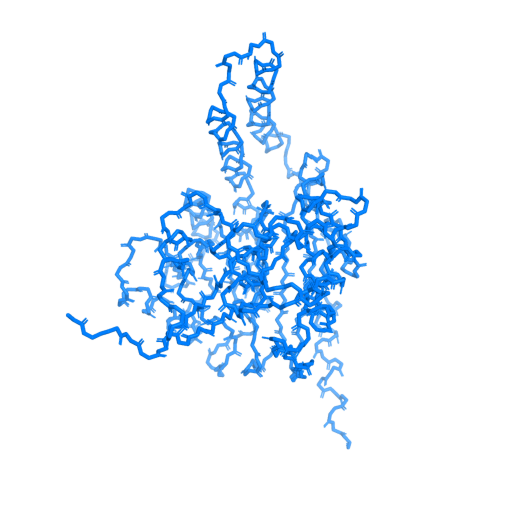 C 1
ATOM 1509 O O . GLY A 1 187 ? -20.382 -9.181 11.102 1.00 95.38 187 GLY A O 1
ATOM 1510 N N . ARG A 1 188 ? -19.555 -7.107 11.273 1.00 97.12 188 ARG A N 1
ATOM 1511 C CA . ARG A 1 188 ? -18.335 -7.391 10.489 1.00 97.12 188 ARG A CA 1
ATOM 1512 C C . ARG A 1 188 ? -17.124 -7.622 11.393 1.00 97.12 188 ARG A C 1
ATOM 1514 O O . ARG A 1 188 ? -17.041 -7.109 12.503 1.00 97.12 188 ARG A O 1
ATOM 1521 N N . GLN A 1 189 ? -16.139 -8.364 10.888 1.00 97.88 189 GLN A N 1
ATOM 1522 C CA . GLN A 1 189 ? -14.791 -8.388 11.467 1.00 97.88 189 GLN A CA 1
ATOM 1523 C C . GLN A 1 189 ? -13.894 -7.400 10.719 1.00 97.88 189 GLN A C 1
ATOM 1525 O O . GLN A 1 189 ? -13.759 -7.476 9.492 1.00 97.88 189 GLN A O 1
ATOM 1530 N N . VAL A 1 190 ? -13.280 -6.472 11.451 1.00 98.19 190 VAL A N 1
ATOM 1531 C CA . VAL A 1 190 ? -12.598 -5.309 10.881 1.00 98.19 190 VAL A CA 1
ATOM 1532 C C . VAL A 1 190 ? -11.086 -5.465 10.918 1.00 98.19 190 VAL A C 1
ATOM 1534 O O . VAL A 1 190 ? -10.477 -5.780 11.936 1.00 98.19 190 VAL A O 1
ATOM 1537 N N . MET A 1 191 ? -10.456 -5.180 9.789 1.00 97.31 191 MET A N 1
ATOM 1538 C CA . MET A 1 191 ? -9.015 -5.084 9.638 1.00 97.31 191 MET A CA 1
ATOM 1539 C C . MET A 1 191 ? -8.624 -3.607 9.561 1.00 97.31 191 MET A C 1
ATOM 1541 O O . MET A 1 191 ? -8.924 -2.940 8.571 1.00 97.31 191 MET A O 1
ATOM 1545 N N . LEU A 1 192 ? -7.936 -3.106 10.585 1.00 97.12 192 LEU A N 1
ATOM 1546 C CA . LEU A 1 192 ? -7.356 -1.765 10.584 1.00 97.12 192 LEU A CA 1
ATOM 1547 C C . LEU A 1 192 ? -5.888 -1.838 10.174 1.00 97.12 192 LEU A C 1
ATOM 1549 O O . LEU A 1 192 ? -5.059 -2.457 10.848 1.00 97.12 192 LEU A O 1
ATOM 1553 N N . VAL A 1 193 ? -5.565 -1.189 9.065 1.00 95.31 193 VAL A N 1
ATOM 1554 C CA . VAL A 1 193 ? -4.218 -1.205 8.501 1.00 95.31 193 VAL A CA 1
ATOM 1555 C C . VAL A 1 193 ? -3.490 0.087 8.849 1.00 95.31 193 VAL A C 1
ATOM 1557 O O . VAL A 1 193 ? -4.110 1.137 8.896 1.00 95.31 193 VAL A O 1
ATOM 1560 N N . PHE A 1 194 ? -2.179 0.039 9.079 1.00 95.00 194 PHE A N 1
ATOM 1561 C CA . PHE A 1 194 ? -1.387 1.235 9.391 1.00 95.00 194 PHE A CA 1
ATOM 1562 C C . PHE A 1 194 ? -0.041 1.242 8.665 1.00 95.00 194 PHE A C 1
ATOM 1564 O O . PHE A 1 194 ? 0.621 0.207 8.550 1.00 95.00 194 PHE A O 1
ATOM 1571 N N . ASN A 1 195 ? 0.432 2.398 8.198 1.00 93.06 195 ASN A N 1
ATOM 1572 C CA . ASN A 1 195 ? 1.812 2.513 7.723 1.00 93.06 195 ASN A CA 1
ATOM 1573 C C . ASN A 1 195 ? 2.800 2.574 8.900 1.00 93.06 195 ASN A C 1
ATOM 1575 O O . ASN A 1 195 ? 3.932 2.100 8.764 1.00 93.06 195 ASN A O 1
ATOM 1579 N N . PHE A 1 196 ? 2.378 3.124 10.047 1.00 93.25 196 PHE A N 1
ATOM 1580 C CA . PHE A 1 196 ? 3.237 3.391 11.205 1.00 93.25 196 PHE A CA 1
ATOM 1581 C C . PHE A 1 196 ? 2.679 2.795 12.506 1.00 93.25 196 PHE A C 1
ATOM 1583 O O . PHE A 1 196 ? 1.475 2.651 12.699 1.00 93.25 196 PHE A O 1
ATOM 1590 N N . VAL A 1 197 ? 3.575 2.458 13.438 1.00 93.31 197 VAL A N 1
ATOM 1591 C CA . VAL A 1 197 ? 3.204 1.818 14.714 1.00 93.31 197 VAL A CA 1
ATOM 1592 C C . VAL A 1 197 ? 2.523 2.799 15.675 1.00 93.31 197 VAL A C 1
ATOM 1594 O O . VAL A 1 197 ? 1.629 2.396 16.415 1.00 93.31 197 VAL A O 1
ATOM 1597 N N . ASN A 1 198 ? 2.924 4.073 15.690 1.00 95.00 198 ASN A N 1
ATOM 1598 C CA . ASN A 1 198 ? 2.352 5.064 16.606 1.00 95.00 198 ASN A CA 1
ATOM 1599 C C . ASN A 1 198 ? 0.867 5.360 16.312 1.00 95.00 198 ASN A C 1
ATOM 1601 O O . ASN A 1 198 ? 0.066 5.175 17.230 1.00 95.00 198 ASN A O 1
ATOM 1605 N N . PRO A 1 199 ? 0.452 5.664 15.065 1.00 96.56 199 PRO A N 1
ATOM 1606 C CA . PRO A 1 199 ? -0.961 5.707 14.682 1.00 96.56 199 PRO A CA 1
ATOM 1607 C C . PRO A 1 199 ? -1.742 4.447 15.067 1.00 96.56 199 PRO A C 1
ATOM 1609 O O . PRO A 1 199 ? -2.817 4.542 15.653 1.00 96.56 199 PRO A O 1
ATOM 1612 N N . MET A 1 200 ? -1.174 3.255 14.847 1.00 96.81 200 MET A N 1
ATOM 1613 C CA . MET A 1 200 ? -1.813 1.998 15.255 1.00 96.81 200 MET A CA 1
ATOM 1614 C C . MET A 1 200 ? -2.083 1.950 16.770 1.00 96.81 200 MET A C 1
ATOM 1616 O O . MET A 1 200 ? -3.146 1.508 17.203 1.00 96.81 200 MET A O 1
ATOM 1620 N N . ARG A 1 201 ? -1.140 2.423 17.599 1.00 96.38 201 ARG A N 1
ATOM 1621 C CA . ARG A 1 201 ? -1.320 2.513 19.060 1.00 96.38 201 ARG A CA 1
ATOM 1622 C C . ARG A 1 201 ? -2.399 3.524 19.445 1.00 96.38 201 ARG A C 1
ATOM 1624 O O . ARG A 1 201 ? -3.108 3.286 20.420 1.00 96.38 201 ARG A O 1
ATOM 1631 N N . LEU A 1 202 ? -2.522 4.635 18.717 1.00 97.94 202 LEU A N 1
ATOM 1632 C CA . LEU A 1 202 ? -3.593 5.613 18.935 1.00 97.94 202 LEU A CA 1
ATOM 1633 C C . LEU A 1 202 ? -4.961 5.012 18.607 1.00 97.94 202 LEU A C 1
ATOM 1635 O O . LEU A 1 202 ? -5.870 5.115 19.427 1.00 97.94 202 LEU A O 1
ATOM 1639 N N . ALA A 1 203 ? -5.083 4.303 17.483 1.00 98.19 203 ALA A N 1
ATOM 1640 C CA . ALA A 1 203 ? -6.307 3.585 17.136 1.00 98.19 203 ALA A CA 1
ATOM 1641 C C . ALA A 1 203 ? -6.654 2.509 18.176 1.00 98.19 203 ALA A C 1
ATOM 1643 O O . ALA A 1 203 ? -7.797 2.426 18.607 1.00 98.19 203 ALA A O 1
ATOM 1644 N N . TYR A 1 204 ? -5.669 1.737 18.650 1.00 98.12 204 TYR A N 1
ATOM 1645 C CA . TYR A 1 204 ? -5.869 0.762 19.728 1.00 98.12 204 TYR A CA 1
ATOM 1646 C C . TYR A 1 204 ? -6.445 1.410 20.996 1.00 98.12 204 TYR A C 1
ATOM 1648 O O . TYR A 1 204 ? -7.417 0.916 21.563 1.00 98.12 204 TYR A O 1
ATOM 1656 N N . LYS A 1 205 ? -5.875 2.544 21.429 1.00 98.06 205 LYS A N 1
ATOM 1657 C CA . LYS A 1 205 ? -6.394 3.306 22.576 1.00 98.06 205 LYS A CA 1
ATOM 1658 C C . LYS A 1 205 ? -7.811 3.818 22.320 1.00 98.06 205 LYS A C 1
ATOM 1660 O O . LYS A 1 205 ? -8.648 3.711 23.206 1.00 98.06 205 LYS A O 1
ATOM 1665 N N . ALA A 1 206 ? -8.085 4.336 21.124 1.00 97.62 206 ALA A N 1
ATOM 1666 C CA . ALA A 1 206 ? -9.408 4.826 20.753 1.00 97.62 206 ALA A CA 1
ATOM 1667 C C . ALA A 1 206 ? -10.471 3.712 20.778 1.00 97.62 206 ALA A C 1
ATOM 1669 O O . ALA A 1 206 ? -11.547 3.930 21.325 1.00 97.62 206 ALA A O 1
ATOM 1670 N N . LEU A 1 207 ? -10.149 2.508 20.286 1.00 98.31 207 LEU A N 1
ATOM 1671 C CA . LEU A 1 207 ? -11.031 1.336 20.369 1.00 98.31 207 LEU A CA 1
ATOM 1672 C C . LEU A 1 207 ? -11.354 0.966 21.823 1.00 98.31 207 LEU A C 1
ATOM 1674 O O . LEU A 1 207 ? -12.518 0.770 22.162 1.00 98.31 207 LEU A O 1
ATOM 1678 N N . LYS A 1 208 ? -10.337 0.921 22.696 1.00 97.81 208 LYS A N 1
ATOM 1679 C CA . LYS A 1 208 ? -10.538 0.639 24.128 1.00 97.81 208 LYS A CA 1
ATOM 1680 C C . LYS A 1 208 ? -11.384 1.711 24.812 1.00 97.81 208 LYS A C 1
ATOM 1682 O O . LYS A 1 208 ? -12.272 1.381 25.590 1.00 97.81 208 LYS A O 1
ATOM 1687 N N . ASN A 1 209 ? -11.130 2.983 24.511 1.00 96.94 209 ASN A N 1
ATOM 1688 C CA . ASN A 1 209 ? -11.883 4.103 25.078 1.00 96.94 209 ASN A CA 1
ATOM 1689 C C . ASN A 1 209 ? -13.351 4.105 24.637 1.00 96.94 209 ASN A C 1
ATOM 1691 O O . ASN A 1 209 ? -14.203 4.581 25.377 1.00 96.94 209 ASN A O 1
ATOM 1695 N N . ALA A 1 210 ? -13.647 3.557 23.460 1.00 95.06 210 ALA A N 1
ATOM 1696 C CA . ALA A 1 210 ? -15.008 3.367 22.980 1.00 95.06 210 ALA A CA 1
ATOM 1697 C C . ALA A 1 210 ? -15.685 2.091 23.520 1.00 95.06 210 ALA A C 1
ATOM 1699 O O . ALA A 1 210 ? -16.779 1.749 23.087 1.00 95.06 210 ALA A O 1
ATOM 1700 N N . GLY A 1 211 ? -15.049 1.378 24.457 1.00 94.38 211 GLY A N 1
ATOM 1701 C CA . GLY A 1 211 ? -15.641 0.234 25.152 1.00 94.38 211 GLY A CA 1
ATOM 1702 C C . GLY A 1 211 ? -15.326 -1.135 24.548 1.00 94.38 211 GLY A C 1
ATOM 1703 O O . GLY A 1 211 ? -15.805 -2.141 25.070 1.00 94.38 211 GLY A O 1
ATOM 1704 N N . LEU A 1 212 ? -14.502 -1.222 23.496 1.00 95.81 212 LEU A N 1
ATOM 1705 C CA . LEU A 1 212 ? -14.089 -2.518 22.962 1.00 95.81 212 LEU A CA 1
ATOM 1706 C C . LEU A 1 212 ? -13.056 -3.163 23.900 1.00 95.81 212 LEU A C 1
ATOM 1708 O O . LEU A 1 212 ? -11.971 -2.621 24.130 1.00 95.81 212 LEU A O 1
ATOM 1712 N N . SER A 1 213 ? -13.399 -4.323 24.459 1.00 96.06 213 SER A N 1
ATOM 1713 C CA . SER A 1 213 ? -12.535 -5.039 25.395 1.00 96.06 213 SER A CA 1
ATOM 1714 C C . SER A 1 213 ? -11.276 -5.585 24.708 1.00 96.06 213 SER A C 1
ATOM 1716 O O . SER A 1 213 ? -11.242 -5.847 23.507 1.00 96.06 213 SER A O 1
ATOM 1718 N N . GLU A 1 214 ? -10.195 -5.739 25.471 1.00 96.12 214 GLU A N 1
ATOM 1719 C CA . GLU A 1 214 ? -8.877 -6.112 24.934 1.00 96.12 214 GLU A CA 1
ATOM 1720 C C . GLU A 1 214 ? -8.852 -7.515 24.310 1.00 96.12 214 GLU A C 1
ATOM 1722 O O . GLU A 1 214 ? -8.170 -7.758 23.315 1.00 96.12 214 GLU A O 1
ATOM 1727 N N . ASP A 1 215 ? -9.654 -8.436 24.834 1.00 96.25 215 ASP A N 1
ATOM 1728 C CA . ASP A 1 215 ? -9.857 -9.763 24.264 1.00 96.25 215 ASP A CA 1
ATOM 1729 C C . ASP A 1 215 ? -10.543 -9.717 22.887 1.00 96.25 215 ASP A C 1
ATOM 1731 O O . ASP A 1 215 ? -10.264 -10.580 22.059 1.00 96.25 215 ASP A O 1
ATOM 1735 N N . ARG A 1 216 ? -11.309 -8.667 22.574 1.00 97.50 216 ARG A N 1
ATOM 1736 C CA . ARG A 1 216 ? -11.945 -8.463 21.263 1.00 97.50 216 ARG A CA 1
ATOM 1737 C C . ARG A 1 216 ? -11.022 -7.805 20.232 1.00 97.50 216 ARG A C 1
ATOM 1739 O O . ARG A 1 216 ? -11.412 -7.630 19.078 1.00 97.50 216 ARG A O 1
ATOM 1746 N N . ILE A 1 217 ? -9.784 -7.477 20.609 1.00 98.31 217 ILE A N 1
ATOM 1747 C CA . ILE A 1 217 ? -8.796 -6.836 19.738 1.00 98.31 217 ILE A CA 1
ATOM 1748 C C . ILE A 1 217 ? -7.598 -7.773 19.521 1.00 98.31 217 ILE A C 1
ATOM 1750 O O . ILE A 1 217 ? -7.082 -8.402 20.447 1.00 98.31 217 ILE A O 1
ATOM 1754 N N . SER A 1 218 ? -7.144 -7.866 18.275 1.00 97.38 218 SER A N 1
ATOM 1755 C CA . SER A 1 218 ? -5.906 -8.535 17.875 1.00 97.38 218 SER A CA 1
ATOM 1756 C C . SER A 1 218 ? -4.940 -7.550 17.232 1.00 97.38 218 SER A C 1
ATOM 1758 O O . SER A 1 218 ? -5.359 -6.544 16.654 1.00 97.38 218 SER A O 1
ATOM 1760 N N . HIS A 1 219 ? -3.635 -7.823 17.301 1.00 95.31 219 HIS A N 1
ATOM 1761 C CA . HIS A 1 219 ? -2.646 -6.964 16.643 1.00 95.31 219 HIS A CA 1
ATOM 1762 C C . HIS A 1 219 ? -1.409 -7.696 16.106 1.00 95.31 219 HIS A C 1
ATOM 1764 O O . HIS A 1 219 ? -0.769 -8.485 16.803 1.00 95.31 219 HIS A O 1
ATOM 1770 N N . ILE A 1 220 ? -1.005 -7.357 14.878 1.00 92.31 220 ILE A N 1
ATOM 1771 C CA . ILE A 1 220 ? 0.188 -7.897 14.214 1.00 92.31 220 ILE A CA 1
ATOM 1772 C C . ILE A 1 220 ? 1.167 -6.771 13.869 1.00 92.31 220 ILE A C 1
ATOM 1774 O O . ILE A 1 220 ? 0.971 -5.987 12.937 1.00 92.31 220 ILE A O 1
ATOM 1778 N N . VAL A 1 221 ? 2.293 -6.727 14.578 1.00 88.19 221 VAL A N 1
ATOM 1779 C CA . VAL A 1 221 ? 3.346 -5.715 14.408 1.00 88.19 221 VAL A CA 1
ATOM 1780 C C . VAL A 1 221 ? 4.728 -6.331 14.209 1.00 88.19 221 VAL A C 1
ATOM 1782 O O . VAL A 1 221 ? 4.981 -7.508 14.490 1.00 88.19 221 VAL A O 1
ATOM 1785 N N . GLY A 1 222 ? 5.648 -5.521 13.682 1.00 82.88 222 GLY A N 1
ATOM 1786 C CA . GLY A 1 222 ? 7.059 -5.887 13.584 1.00 82.88 222 GLY A CA 1
ATOM 1787 C C . GLY A 1 222 ? 7.657 -6.156 14.968 1.00 82.88 222 GLY A C 1
ATOM 1788 O O . GLY A 1 222 ? 7.234 -5.563 15.957 1.00 82.88 222 GLY A O 1
ATOM 1789 N N . GLY A 1 223 ? 8.622 -7.074 15.041 1.00 84.25 223 GLY A N 1
ATOM 1790 C CA . GLY A 1 223 ? 9.279 -7.463 16.296 1.00 84.25 223 GLY A CA 1
ATOM 1791 C C . GLY A 1 223 ? 8.556 -8.546 17.109 1.00 84.25 223 GLY A C 1
ATOM 1792 O O . GLY A 1 223 ? 9.149 -9.093 18.031 1.00 84.25 223 GLY A O 1
ATOM 1793 N N . GLN A 1 224 ? 7.317 -8.919 16.764 1.00 87.50 224 GLN A N 1
ATOM 1794 C CA . GLN A 1 224 ? 6.661 -10.092 17.360 1.00 87.50 224 GLN A CA 1
ATOM 1795 C C . GLN A 1 224 ? 7.296 -11.401 16.866 1.00 87.50 224 GLN A C 1
ATOM 1797 O O . GLN A 1 224 ? 7.636 -11.526 15.680 1.00 87.50 224 GLN A O 1
ATOM 1802 N N . SER A 1 225 ? 7.376 -12.395 17.759 1.00 90.06 225 SER A N 1
ATOM 1803 C CA . SER A 1 225 ? 7.770 -13.759 17.399 1.00 90.06 225 SER A CA 1
ATOM 1804 C C . SER A 1 225 ? 6.772 -14.376 16.404 1.00 90.06 225 SER A C 1
ATOM 1806 O O . SER A 1 225 ? 5.590 -14.013 16.420 1.00 90.06 225 SER A O 1
ATOM 1808 N N . PRO A 1 226 ? 7.206 -15.322 15.548 1.00 89.25 226 PRO A N 1
ATOM 1809 C CA . PRO A 1 226 ? 6.306 -16.024 14.632 1.00 89.25 226 PRO A CA 1
ATOM 1810 C C . PRO A 1 226 ? 5.109 -16.667 15.342 1.00 89.25 226 PRO A C 1
ATOM 1812 O O . PRO A 1 226 ? 3.982 -16.505 14.889 1.00 89.25 226 PRO A O 1
ATOM 1815 N N . ALA A 1 227 ? 5.334 -17.299 16.500 1.00 92.12 227 ALA A N 1
ATOM 1816 C CA . ALA A 1 227 ? 4.277 -17.927 17.292 1.00 92.12 227 ALA A CA 1
ATOM 1817 C C . ALA A 1 227 ? 3.232 -16.918 17.799 1.00 92.12 227 ALA A C 1
ATOM 1819 O O . ALA A 1 227 ? 2.035 -17.160 17.678 1.00 92.12 227 ALA A O 1
ATOM 1820 N N . LYS A 1 228 ? 3.664 -15.755 18.314 1.00 92.56 228 LYS A N 1
ATOM 1821 C CA . LYS A 1 228 ? 2.731 -14.713 18.774 1.00 92.56 228 LYS A CA 1
ATOM 1822 C C . LYS A 1 228 ? 1.922 -14.137 17.614 1.00 92.56 228 LYS A C 1
ATOM 1824 O O . LYS A 1 228 ? 0.718 -13.956 17.738 1.00 92.56 228 LYS A O 1
ATOM 1829 N N . ARG A 1 229 ? 2.577 -13.875 16.479 1.00 92.00 229 ARG A N 1
ATOM 1830 C CA . ARG A 1 229 ? 1.908 -13.397 15.261 1.00 92.00 229 ARG A CA 1
ATOM 1831 C C . ARG A 1 229 ? 0.840 -14.381 14.785 1.00 92.00 229 ARG A C 1
ATOM 1833 O O . ARG A 1 229 ? -0.248 -13.959 14.411 1.00 92.00 229 ARG A O 1
ATOM 1840 N N . GLU A 1 230 ? 1.159 -15.670 14.807 1.00 92.31 230 GLU A N 1
ATOM 1841 C CA . GLU A 1 230 ? 0.237 -16.725 14.401 1.00 92.31 230 GLU A CA 1
ATOM 1842 C C . GLU A 1 230 ? -0.949 -16.860 15.362 1.00 92.31 230 GLU A C 1
ATOM 1844 O O . GLU A 1 230 ? -2.081 -16.974 14.906 1.00 92.31 230 GLU A O 1
ATOM 1849 N N . ALA A 1 231 ? -0.724 -16.743 16.673 1.00 94.69 231 ALA A N 1
ATOM 1850 C CA . ALA A 1 231 ? -1.802 -16.741 17.661 1.00 94.69 231 ALA A CA 1
ATOM 1851 C C . ALA A 1 231 ? -2.783 -15.569 17.458 1.00 94.69 231 ALA A C 1
ATOM 1853 O O . ALA A 1 231 ? -3.995 -15.765 17.489 1.00 94.69 231 ALA A O 1
ATOM 1854 N N . GLU A 1 232 ? -2.274 -14.362 17.190 1.00 95.31 232 GLU A N 1
ATOM 1855 C CA . GLU A 1 232 ? -3.100 -13.183 16.881 1.00 95.31 232 GLU A CA 1
ATOM 1856 C C . GLU A 1 232 ? -3.885 -13.361 15.572 1.00 95.31 232 GLU A C 1
ATOM 1858 O O . GLU A 1 232 ? -5.065 -13.013 15.493 1.00 95.31 232 GLU A O 1
ATOM 1863 N N . ARG A 1 233 ? -3.249 -13.948 14.549 1.00 94.06 233 ARG A N 1
ATOM 1864 C CA . ARG A 1 233 ? -3.894 -14.286 13.274 1.00 94.06 233 ARG A CA 1
ATOM 1865 C C . ARG A 1 233 ? -5.018 -15.303 13.472 1.00 94.06 233 ARG A C 1
ATOM 1867 O O . ARG A 1 233 ? -6.110 -15.096 12.950 1.00 94.06 233 ARG A O 1
ATOM 1874 N N . ALA A 1 234 ? -4.750 -16.387 14.198 1.00 94.50 234 ALA A N 1
ATOM 1875 C CA . ALA A 1 234 ? -5.711 -17.451 14.466 1.00 94.50 234 ALA A CA 1
ATOM 1876 C C . ALA A 1 234 ? -6.906 -16.923 15.266 1.00 94.50 234 ALA A C 1
ATOM 1878 O O . ALA A 1 234 ? -8.043 -17.120 14.850 1.00 94.50 234 ALA A O 1
ATOM 1879 N N . LYS A 1 235 ? -6.656 -16.141 16.324 1.00 96.12 235 LYS A N 1
ATOM 1880 C CA . LYS A 1 235 ? -7.698 -15.477 17.123 1.00 96.12 235 LYS A CA 1
ATOM 1881 C C . LYS A 1 235 ? -8.660 -14.660 16.253 1.00 96.12 235 LYS A C 1
ATOM 1883 O O . LYS A 1 235 ? -9.872 -14.764 16.421 1.00 96.12 235 LYS A O 1
ATOM 1888 N N . PHE A 1 236 ? -8.135 -13.897 15.294 1.00 96.56 236 PHE A N 1
ATOM 1889 C CA . PHE A 1 236 ? -8.972 -13.158 14.351 1.00 96.56 236 PHE A CA 1
ATOM 1890 C C . PHE A 1 236 ? -9.683 -14.074 13.344 1.00 96.56 236 PHE A C 1
ATOM 1892 O O . PHE A 1 236 ? -10.879 -13.917 13.108 1.00 96.56 236 PHE A O 1
ATOM 1899 N N . GLN A 1 237 ? -8.993 -15.058 12.760 1.00 94.62 237 GLN A N 1
ATOM 1900 C CA . GLN A 1 237 ? -9.614 -15.971 11.791 1.00 94.62 237 GLN A CA 1
ATOM 1901 C C . GLN A 1 237 ? -10.764 -16.787 12.395 1.00 94.62 237 GLN A C 1
ATOM 1903 O O . GLN A 1 237 ? -11.781 -16.943 11.730 1.00 94.62 237 GLN A O 1
ATOM 1908 N N . GLU A 1 238 ? -10.631 -17.215 13.651 1.00 94.62 238 GLU A N 1
ATOM 1909 C CA . GLU A 1 238 ? -11.626 -17.981 14.417 1.00 94.62 238 GLU A CA 1
ATOM 1910 C C . GLU A 1 238 ? -12.786 -17.125 14.961 1.00 94.62 238 GLU A C 1
ATOM 1912 O O . GLU A 1 238 ? -13.585 -17.609 15.756 1.00 94.62 238 GLU A O 1
ATOM 1917 N N . GLY A 1 239 ? -12.864 -15.836 14.610 1.00 95.38 239 GLY A N 1
ATOM 1918 C CA . GLY A 1 239 ? -13.972 -14.974 15.034 1.00 95.38 239 GLY A CA 1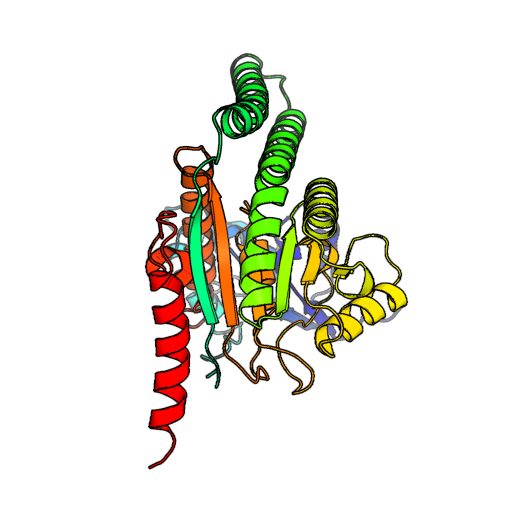
ATOM 1919 C C . GLY A 1 239 ? -13.892 -14.438 16.466 1.00 95.38 239 GLY A C 1
ATOM 1920 O O . GLY A 1 239 ? -14.777 -13.672 16.861 1.00 95.38 239 GLY A O 1
ATOM 1921 N N . LYS A 1 240 ? -12.845 -14.802 17.226 1.00 96.44 240 LYS A N 1
ATOM 1922 C CA . LYS A 1 240 ? -12.662 -14.464 18.653 1.00 96.44 240 LYS A CA 1
ATOM 1923 C C . LYS A 1 240 ? -12.282 -13.003 18.896 1.00 96.44 240 LYS A C 1
ATOM 1925 O O . LYS A 1 240 ? -12.494 -12.505 19.994 1.00 96.44 240 LYS A O 1
ATOM 1930 N N . SER A 1 241 ? -11.704 -12.324 17.908 1.00 97.62 241 SER A N 1
ATOM 1931 C CA . SER A 1 241 ? -11.513 -10.871 17.931 1.00 97.62 241 SER A CA 1
ATOM 1932 C C . SER A 1 241 ? -12.322 -10.195 16.833 1.00 97.62 241 SER A C 1
ATOM 1934 O O . SER A 1 241 ? -12.417 -10.690 15.712 1.00 97.62 241 SER A O 1
ATOM 1936 N N . ASP A 1 242 ? -12.900 -9.042 17.144 1.00 98.12 242 ASP A N 1
ATOM 1937 C CA . ASP A 1 242 ? -13.675 -8.243 16.196 1.00 98.12 242 ASP A CA 1
ATOM 1938 C C . ASP A 1 242 ? -12.792 -7.368 15.327 1.00 98.12 242 ASP A C 1
ATOM 1940 O O . ASP A 1 242 ? -13.093 -7.162 14.153 1.00 98.12 242 ASP A O 1
ATOM 1944 N N . VAL A 1 243 ? -11.690 -6.873 15.895 1.00 98.44 243 VAL A N 1
ATOM 1945 C CA . VAL A 1 243 ? -10.773 -5.961 15.214 1.00 98.44 243 VAL A CA 1
ATOM 1946 C C . VAL A 1 243 ? -9.363 -6.530 15.217 1.00 98.44 243 VAL A C 1
ATOM 1948 O O . VAL A 1 243 ? -8.838 -6.907 16.263 1.00 98.44 243 VAL A O 1
ATOM 1951 N N . LEU A 1 244 ? -8.716 -6.531 14.054 1.00 97.62 244 LEU A N 1
ATOM 1952 C CA . LEU A 1 244 ? -7.295 -6.823 13.897 1.00 97.62 244 LEU A CA 1
ATOM 1953 C C . LEU A 1 244 ? -6.559 -5.581 13.393 1.00 97.62 244 LEU A C 1
ATOM 1955 O O . LEU A 1 244 ? -6.803 -5.117 12.279 1.00 97.62 244 LEU A O 1
ATOM 1959 N N . LEU A 1 245 ? -5.614 -5.079 14.187 1.00 96.94 245 LEU A N 1
ATOM 1960 C CA . LEU A 1 245 ? -4.717 -3.995 13.796 1.00 96.94 245 LEU A CA 1
ATOM 1961 C C . LEU A 1 245 ? -3.414 -4.571 13.241 1.00 96.94 245 LEU A C 1
ATOM 1963 O O . LEU A 1 245 ? -2.808 -5.444 13.858 1.00 96.94 245 LEU A O 1
ATOM 1967 N N . PHE A 1 246 ? 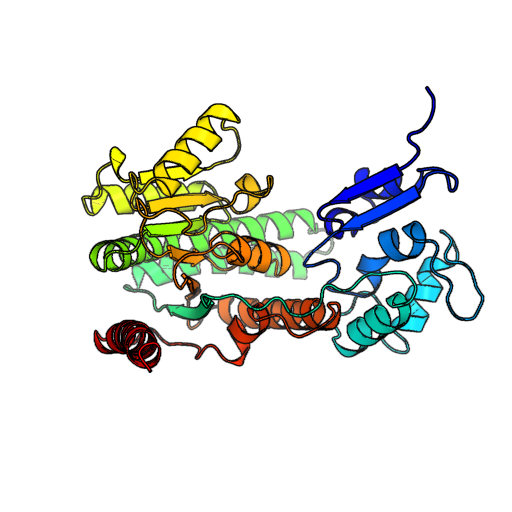-2.915 -4.072 12.117 1.00 93.56 246 PHE A N 1
ATOM 1968 C CA . PHE A 1 246 ? -1.583 -4.465 11.657 1.00 93.56 246 PHE A CA 1
ATOM 1969 C C . PHE A 1 246 ? -0.887 -3.372 10.864 1.00 93.56 246 PHE A C 1
ATOM 1971 O O . PHE A 1 246 ? -1.524 -2.502 10.272 1.00 93.56 246 PHE A O 1
ATOM 1978 N N . THR A 1 247 ? 0.445 -3.430 10.828 1.00 90.69 247 THR A N 1
ATOM 1979 C CA . THR A 1 247 ? 1.222 -2.523 9.986 1.00 90.69 247 THR A CA 1
ATOM 1980 C C . THR A 1 247 ? 1.483 -3.120 8.605 1.00 90.69 247 THR A C 1
ATOM 1982 O O . THR A 1 247 ? 1.741 -4.312 8.456 1.00 90.69 247 THR A O 1
ATOM 1985 N N . MET A 1 248 ? 1.489 -2.284 7.566 1.00 84.69 248 MET A N 1
ATOM 1986 C CA . MET A 1 248 ? 1.736 -2.699 6.175 1.00 84.69 248 MET A CA 1
ATOM 1987 C C . MET A 1 248 ? 2.999 -3.563 6.040 1.00 84.69 248 MET A C 1
ATOM 1989 O O . MET A 1 248 ? 3.014 -4.564 5.325 1.00 84.69 248 MET A O 1
ATOM 1993 N N . ARG A 1 249 ? 4.054 -3.196 6.783 1.00 73.62 249 ARG A N 1
ATOM 1994 C CA . ARG A 1 249 ? 5.360 -3.870 6.769 1.00 73.62 249 ARG A CA 1
ATOM 1995 C C . ARG A 1 249 ? 5.422 -5.133 7.630 1.00 73.62 249 ARG A C 1
ATOM 1997 O O . ARG A 1 249 ? 6.224 -6.009 7.323 1.00 73.62 249 ARG A O 1
ATOM 2004 N N . SER A 1 250 ? 4.600 -5.271 8.677 1.00 59.44 250 SER A N 1
ATOM 2005 C CA . SER A 1 250 ? 4.553 -6.512 9.471 1.00 59.44 250 SER A CA 1
ATOM 2006 C C . SER A 1 250 ? 3.890 -7.667 8.711 1.00 59.44 250 SER A C 1
ATOM 2008 O O . SER A 1 250 ? 4.080 -8.827 9.072 1.00 59.44 250 SER A O 1
ATOM 2010 N N . GLY A 1 251 ? 3.176 -7.358 7.623 1.00 50.53 251 GLY A N 1
ATOM 2011 C CA . GLY A 1 251 ? 2.548 -8.318 6.720 1.00 50.53 251 GLY A CA 1
ATOM 2012 C C . GLY A 1 251 ? 3.456 -8.911 5.633 1.00 50.53 251 GLY A C 1
ATOM 2013 O O . GLY A 1 251 ? 2.941 -9.627 4.773 1.00 50.53 251 GLY A O 1
ATOM 2014 N N . GLY A 1 252 ? 4.770 -8.651 5.640 1.00 49.09 252 GLY A N 1
ATOM 2015 C CA . GLY A 1 252 ? 5.731 -9.146 4.632 1.00 49.09 252 GLY A CA 1
ATOM 2016 C C . GLY A 1 252 ? 5.810 -10.674 4.468 1.00 49.09 252 GLY A C 1
ATOM 2017 O O . GLY A 1 252 ? 6.509 -11.158 3.591 1.00 49.09 252 GLY A O 1
ATOM 2018 N N . VAL A 1 253 ? 5.068 -11.431 5.279 1.00 49.03 253 VAL A N 1
ATOM 2019 C CA . VAL A 1 253 ? 4.935 -12.887 5.207 1.00 49.03 253 VAL A CA 1
ATOM 2020 C C . VAL A 1 253 ? 3.494 -13.240 4.840 1.00 49.03 253 VAL A C 1
ATOM 2022 O O . VAL A 1 253 ? 2.760 -13.689 5.704 1.00 49.03 253 VAL A O 1
ATOM 2025 N N . GLY A 1 254 ? 3.038 -12.935 3.618 1.00 59.91 254 GLY A N 1
ATOM 2026 C CA . GLY A 1 254 ? 1.829 -13.524 3.004 1.00 59.91 254 GLY A CA 1
ATOM 2027 C C . GLY A 1 254 ? 0.586 -13.746 3.888 1.00 59.91 254 GLY A C 1
ATOM 2028 O O . GLY A 1 254 ? -0.145 -14.705 3.655 1.00 59.91 254 GLY A O 1
ATOM 2029 N N . ILE A 1 255 ? 0.349 -12.921 4.921 1.00 76.81 255 ILE A N 1
ATOM 2030 C CA . ILE A 1 255 ? -0.634 -13.252 5.961 1.00 76.81 255 ILE A CA 1
ATOM 2031 C C . ILE A 1 255 ? -2.025 -13.219 5.340 1.00 76.81 255 ILE A C 1
ATOM 2033 O O . ILE A 1 255 ? -2.460 -12.186 4.823 1.00 76.81 255 ILE A O 1
ATOM 2037 N N . SER A 1 256 ? -2.698 -14.363 5.398 1.00 87.06 256 SER A N 1
ATOM 2038 C CA . SER A 1 256 ? -4.046 -14.547 4.885 1.00 87.06 256 SER A CA 1
ATOM 2039 C C . SER A 1 256 ? -5.059 -14.281 5.996 1.00 87.06 256 SER A C 1
ATOM 2041 O O . SER A 1 256 ? -5.025 -14.944 7.035 1.00 87.06 256 SER A O 1
ATOM 2043 N N . LEU A 1 257 ? -5.920 -13.283 5.776 1.00 93.00 257 LEU A N 1
ATOM 2044 C CA . LEU A 1 257 ? -6.887 -12.755 6.753 1.00 93.00 257 LEU A CA 1
ATOM 2045 C C . LEU A 1 257 ? -8.324 -12.742 6.201 1.00 93.00 257 LEU A C 1
ATOM 2047 O O . LEU A 1 257 ? -9.225 -12.131 6.774 1.00 93.00 257 LEU A O 1
ATOM 2051 N N . HIS A 1 258 ? -8.528 -13.389 5.053 1.00 94.00 258 HIS A N 1
ATOM 2052 C CA . HIS A 1 258 ? -9.828 -13.506 4.411 1.00 94.00 258 HIS A CA 1
ATOM 2053 C C . HIS A 1 258 ? -10.790 -14.377 5.225 1.00 94.00 258 HIS A C 1
ATOM 2055 O O . HIS A 1 258 ? -10.370 -15.310 5.911 1.00 94.00 258 HIS A O 1
ATOM 2061 N N . HIS A 1 259 ? -12.084 -14.072 5.135 1.00 95.88 259 HIS A N 1
ATOM 2062 C CA . HIS A 1 259 ? -13.133 -14.850 5.789 1.00 95.88 259 HIS A CA 1
ATOM 2063 C C . HIS A 1 259 ? -13.257 -16.220 5.114 1.00 95.88 259 HIS A C 1
ATOM 2065 O O . HIS A 1 259 ? -13.697 -16.307 3.969 1.00 95.88 259 HIS A O 1
ATOM 2071 N N . ASN A 1 260 ? -12.825 -17.273 5.810 1.00 93.50 260 ASN A N 1
ATOM 2072 C CA . ASN A 1 260 ? -12.730 -18.636 5.276 1.00 93.50 260 ASN A CA 1
ATOM 2073 C C . ASN A 1 260 ? -13.242 -19.719 6.236 1.00 93.50 260 ASN A C 1
ATOM 2075 O O . ASN A 1 260 ? -13.013 -20.903 6.002 1.00 93.50 260 ASN A O 1
ATOM 2079 N N . SER A 1 261 ? -13.893 -19.320 7.324 1.00 91.62 261 SER A N 1
ATOM 2080 C CA . SER A 1 261 ? -14.395 -20.209 8.367 1.00 91.62 261 SER A CA 1
ATOM 2081 C C . SER A 1 261 ? -15.731 -19.667 8.865 1.00 91.62 261 SER A C 1
ATOM 2083 O O . SER A 1 261 ? -15.923 -18.453 8.904 1.00 91.62 261 SER A O 1
ATOM 2085 N N . LYS A 1 262 ? -16.659 -20.569 9.205 1.00 90.94 262 LYS A N 1
ATOM 2086 C CA . LYS A 1 262 ? -18.023 -20.214 9.635 1.00 90.94 262 LYS A CA 1
ATOM 2087 C C . LYS A 1 262 ? -18.058 -19.589 11.030 1.00 90.94 262 LYS A C 1
ATOM 2089 O O . LYS A 1 262 ? -19.045 -18.969 11.398 1.00 90.94 262 LYS A O 1
ATOM 2094 N N . GLU A 1 263 ? -16.989 -19.775 11.794 1.00 92.06 263 GLU A N 1
ATOM 2095 C CA . GLU A 1 263 ? -16.776 -19.191 13.114 1.00 92.06 263 GLU A CA 1
ATOM 2096 C C . GLU A 1 263 ? -16.447 -17.687 13.022 1.00 92.06 263 GLU A C 1
ATOM 2098 O O . GLU A 1 263 ? -16.625 -16.947 13.988 1.00 92.06 263 GLU A O 1
ATOM 2103 N N . GLY A 1 264 ? -15.985 -17.225 11.853 1.00 93.94 264 GLY A N 1
ATOM 2104 C CA . GLY A 1 264 ? -15.730 -15.819 11.560 1.00 93.94 264 GLY A CA 1
ATOM 2105 C C . GLY A 1 264 ? -16.954 -15.048 11.049 1.00 93.94 264 GLY A C 1
ATOM 2106 O O . GLY A 1 264 ? -18.073 -15.546 10.983 1.00 93.94 264 GLY A O 1
ATOM 2107 N N . ARG A 1 265 ? -16.727 -13.781 10.686 1.00 96.44 265 ARG A N 1
ATOM 2108 C CA . ARG A 1 265 ? -17.716 -12.871 10.084 1.00 96.44 265 ARG A CA 1
ATOM 2109 C C . ARG A 1 265 ? -17.179 -12.224 8.799 1.00 96.44 265 ARG A C 1
ATOM 2111 O O . ARG A 1 265 ? -15.957 -12.138 8.626 1.00 96.44 265 ARG A O 1
ATOM 2118 N N . PRO A 1 266 ? -18.037 -11.703 7.904 1.00 96.81 266 PRO A N 1
ATOM 2119 C CA . PRO A 1 266 ? -17.588 -10.977 6.717 1.00 96.81 266 PRO A CA 1
ATOM 2120 C C . PRO A 1 266 ? -16.571 -9.872 7.038 1.00 96.81 266 PRO A C 1
ATOM 2122 O O . PRO A 1 266 ? -16.683 -9.174 8.049 1.00 96.81 266 PRO A O 1
ATOM 2125 N N . ARG A 1 267 ? -15.550 -9.722 6.182 1.00 96.69 267 ARG A N 1
ATOM 2126 C CA . ARG A 1 267 ? -14.445 -8.781 6.428 1.00 96.69 267 ARG A CA 1
ATOM 2127 C C . ARG A 1 267 ? -14.794 -7.362 5.984 1.00 96.69 267 ARG A C 1
ATOM 2129 O O . ARG A 1 267 ? -15.330 -7.148 4.890 1.00 96.69 267 ARG A O 1
ATOM 2136 N N . HIS A 1 268 ? -14.392 -6.397 6.803 1.00 96.81 268 HIS A N 1
ATOM 2137 C CA . HIS A 1 268 ? -14.263 -4.996 6.419 1.00 96.81 268 HIS A CA 1
ATOM 2138 C C . HIS A 1 268 ? -12.813 -4.542 6.612 1.00 96.81 268 HIS A C 1
ATOM 2140 O O . HIS A 1 268 ? -12.213 -4.844 7.639 1.00 96.81 268 HIS A O 1
ATOM 2146 N N . ILE A 1 269 ? -12.223 -3.846 5.642 1.00 95.44 269 ILE A N 1
ATOM 2147 C CA . ILE A 1 269 ? -10.826 -3.393 5.720 1.00 95.44 269 ILE A CA 1
ATOM 2148 C C . ILE A 1 269 ? -10.775 -1.876 5.603 1.00 95.44 269 ILE A C 1
ATOM 2150 O O . ILE A 1 269 ? -11.264 -1.328 4.621 1.00 95.44 269 ILE A O 1
ATOM 2154 N N . ILE A 1 270 ? -10.118 -1.221 6.557 1.00 96.25 270 ILE A N 1
ATOM 2155 C CA . ILE A 1 270 ? -9.906 0.228 6.556 1.00 96.25 270 ILE A CA 1
ATOM 2156 C C . ILE A 1 270 ? -8.410 0.489 6.409 1.00 96.25 270 ILE A C 1
ATOM 2158 O O . ILE A 1 270 ? -7.601 0.059 7.239 1.00 96.25 270 ILE A O 1
ATOM 2162 N N . ILE A 1 271 ? -8.039 1.180 5.334 1.00 93.94 271 ILE A N 1
ATOM 2163 C CA . ILE A 1 271 ? -6.653 1.407 4.927 1.00 93.94 271 ILE A CA 1
ATOM 2164 C C . ILE A 1 271 ? -6.377 2.920 4.902 1.00 93.94 271 ILE A C 1
ATOM 2166 O O . ILE A 1 271 ? -7.160 3.675 4.325 1.00 93.94 271 ILE A O 1
ATOM 2170 N N . PRO A 1 272 ? -5.276 3.403 5.498 1.00 93.50 272 PRO A N 1
ATOM 2171 C CA . PRO A 1 272 ? -4.878 4.798 5.405 1.00 93.50 272 PRO A CA 1
ATOM 2172 C C . PRO A 1 272 ? -4.232 5.079 4.039 1.00 93.50 272 PRO A C 1
ATOM 2174 O O . PRO A 1 272 ? -3.853 4.151 3.315 1.00 93.50 272 PRO A O 1
ATOM 2177 N N . PRO A 1 273 ? -4.006 6.351 3.685 1.00 88.88 273 PRO A N 1
ATOM 2178 C CA . PRO A 1 273 ? -3.274 6.714 2.485 1.00 88.88 273 PRO A CA 1
ATOM 2179 C C . PRO A 1 273 ? -1.902 6.039 2.457 1.00 88.88 273 PRO A C 1
ATOM 2181 O O . PRO A 1 273 ? -1.125 6.109 3.413 1.00 88.88 273 PRO A O 1
ATOM 2184 N N . THR A 1 274 ? -1.557 5.418 1.333 1.00 85.62 274 THR A N 1
ATOM 2185 C CA . THR A 1 274 ? -0.198 4.930 1.083 1.00 85.62 274 THR A CA 1
ATOM 2186 C C . THR A 1 274 ? 0.345 5.529 -0.196 1.00 85.62 274 THR A C 1
ATOM 2188 O O . THR A 1 274 ? -0.328 5.622 -1.215 1.00 85.62 274 THR A O 1
ATOM 2191 N N . TRP A 1 275 ? 1.614 5.920 -0.151 1.00 84.25 275 TRP A N 1
ATOM 2192 C CA . TRP A 1 275 ? 2.325 6.497 -1.289 1.00 84.25 275 TRP A CA 1
ATOM 2193 C C . TRP A 1 275 ? 2.871 5.412 -2.238 1.00 84.25 275 TRP A C 1
ATOM 2195 O O . TRP A 1 275 ? 3.389 5.717 -3.323 1.00 84.25 275 TRP A O 1
ATOM 2205 N N . SER A 1 276 ? 2.766 4.142 -1.829 1.00 86.75 276 SER A N 1
ATOM 2206 C CA . SER A 1 276 ? 3.156 2.957 -2.588 1.00 86.75 276 SER A CA 1
ATOM 2207 C C . SER A 1 276 ? 1.911 2.223 -3.080 1.00 86.75 276 SER A C 1
ATOM 2209 O O . SER A 1 276 ? 1.188 1.610 -2.301 1.00 86.75 276 SER A O 1
ATOM 2211 N N . ALA A 1 277 ? 1.681 2.247 -4.394 1.00 88.25 277 ALA A N 1
ATOM 2212 C CA . ALA A 1 277 ? 0.594 1.483 -5.007 1.00 88.25 277 ALA A CA 1
ATOM 2213 C C . ALA A 1 277 ? 0.786 -0.041 -4.872 1.00 88.25 277 ALA A C 1
ATOM 2215 O O . ALA A 1 277 ? -0.198 -0.767 -4.819 1.00 88.25 277 ALA A O 1
ATOM 2216 N N . ILE A 1 278 ? 2.033 -0.518 -4.773 1.00 86.62 278 ILE A N 1
ATOM 2217 C CA . ILE A 1 278 ? 2.336 -1.933 -4.505 1.00 86.62 278 ILE A CA 1
ATOM 2218 C C . ILE A 1 278 ? 1.840 -2.300 -3.108 1.00 86.62 278 ILE A C 1
ATOM 2220 O O . ILE A 1 278 ? 1.076 -3.247 -2.958 1.00 86.62 278 ILE A O 1
ATOM 2224 N N . ASP A 1 279 ? 2.215 -1.509 -2.098 1.00 86.88 279 ASP A N 1
ATOM 2225 C CA . ASP A 1 279 ? 1.807 -1.757 -0.715 1.00 86.88 279 ASP A CA 1
ATOM 2226 C C . ASP A 1 279 ? 0.275 -1.725 -0.613 1.00 86.88 279 ASP A C 1
ATOM 2228 O O . ASP A 1 279 ? -0.311 -2.583 0.043 1.00 86.88 279 ASP A O 1
ATOM 2232 N N . LEU A 1 280 ? -0.379 -0.788 -1.315 1.00 87.81 280 LEU A N 1
ATOM 2233 C CA . LEU A 1 280 ? -1.839 -0.701 -1.364 1.00 87.81 280 LEU A CA 1
ATOM 2234 C C . LEU A 1 280 ? -2.481 -1.987 -1.891 1.00 87.81 280 LEU A C 1
ATOM 2236 O O . LEU A 1 280 ? -3.339 -2.552 -1.219 1.00 87.81 280 LEU A O 1
ATOM 2240 N N . VAL A 1 281 ? -2.055 -2.469 -3.064 1.00 85.62 281 VAL A N 1
ATOM 2241 C CA . VAL A 1 281 ? -2.575 -3.716 -3.657 1.00 85.62 281 VAL A CA 1
ATOM 2242 C C . VAL A 1 281 ? -2.341 -4.892 -2.715 1.00 85.62 281 VAL A C 1
ATOM 2244 O O . VAL A 1 281 ? -3.242 -5.697 -2.492 1.00 85.62 281 VAL A O 1
ATOM 2247 N N . GLN A 1 282 ? -1.162 -4.956 -2.098 1.00 84.12 282 GLN A N 1
ATOM 2248 C CA . GLN A 1 282 ? -0.827 -6.007 -1.146 1.00 84.12 282 GLN A CA 1
ATOM 2249 C C . GLN A 1 282 ? -1.725 -5.977 0.095 1.00 84.12 282 GLN A C 1
ATOM 2251 O O . GLN A 1 282 ? -2.120 -7.034 0.575 1.00 84.12 282 GLN A O 1
ATOM 2256 N N . ALA A 1 283 ? -2.087 -4.798 0.609 1.00 86.88 283 ALA A N 1
ATOM 2257 C CA . ALA A 1 283 ? -3.033 -4.670 1.718 1.00 86.88 283 ALA A CA 1
ATOM 2258 C C . ALA A 1 283 ? -4.461 -5.062 1.325 1.00 86.88 283 ALA A C 1
ATOM 2260 O O . ALA A 1 283 ? -5.104 -5.824 2.050 1.00 86.88 283 ALA A O 1
ATOM 2261 N N . LEU A 1 284 ? -4.925 -4.605 0.159 1.00 86.00 284 LEU A N 1
ATOM 2262 C CA . LEU A 1 284 ? -6.234 -4.964 -0.389 1.00 86.00 284 LEU A CA 1
ATOM 2263 C C . LEU A 1 284 ? -6.346 -6.483 -0.639 1.00 86.00 284 LEU A C 1
ATOM 2265 O O . LEU A 1 284 ? -7.403 -7.072 -0.420 1.00 86.00 284 LEU A O 1
ATOM 2269 N N . GLY A 1 285 ? -5.252 -7.156 -0.998 1.00 85.50 285 GLY A N 1
ATOM 2270 C CA . GLY A 1 285 ? -5.211 -8.609 -1.203 1.00 85.50 285 GLY A CA 1
ATOM 2271 C C . GLY A 1 285 ? -5.240 -9.472 0.070 1.00 85.50 285 GLY A C 1
ATOM 2272 O O . GLY A 1 285 ? -5.296 -10.700 -0.026 1.00 85.50 285 GLY A O 1
ATOM 2273 N N . ARG A 1 286 ? -5.185 -8.891 1.282 1.00 87.12 286 ARG A N 1
ATOM 2274 C CA . ARG A 1 286 ? -5.098 -9.688 2.529 1.00 87.12 286 ARG A CA 1
ATOM 2275 C C . ARG A 1 286 ? -6.428 -10.262 2.990 1.00 87.12 286 ARG A C 1
ATOM 2277 O O . ARG A 1 286 ? -6.452 -11.385 3.495 1.00 87.12 286 ARG A O 1
ATOM 2284 N N . GLY A 1 287 ? -7.503 -9.491 2.843 1.00 88.38 287 GLY A N 1
ATOM 2285 C CA . GLY A 1 287 ? -8.830 -9.857 3.345 1.00 88.38 287 GLY A CA 1
ATOM 2286 C C . GLY A 1 287 ? -9.730 -10.544 2.320 1.00 88.38 287 GLY A C 1
ATOM 2287 O O . GLY A 1 287 ? -10.838 -10.925 2.677 1.00 88.38 287 GLY A O 1
ATOM 2288 N N . HIS A 1 288 ? -9.270 -10.738 1.081 1.00 88.25 288 HIS A N 1
ATOM 2289 C CA . HIS A 1 288 ? -10.047 -11.401 0.036 1.00 88.25 288 HIS A CA 1
ATOM 2290 C C . HIS A 1 288 ? -9.201 -12.411 -0.746 1.00 88.25 288 HIS A C 1
ATOM 2292 O O . HIS A 1 288 ? -8.124 -12.073 -1.237 1.00 88.25 288 HIS A O 1
ATOM 2298 N N . ARG A 1 289 ? -9.676 -13.656 -0.860 1.00 88.56 289 ARG A N 1
ATOM 2299 C CA . ARG A 1 289 ? -9.015 -14.751 -1.589 1.00 88.56 289 ARG A CA 1
ATOM 2300 C C . ARG A 1 289 ? -10.051 -15.602 -2.325 1.00 88.56 289 ARG A C 1
ATOM 2302 O O . ARG A 1 289 ? -11.245 -15.491 -2.084 1.00 88.56 289 ARG A O 1
ATOM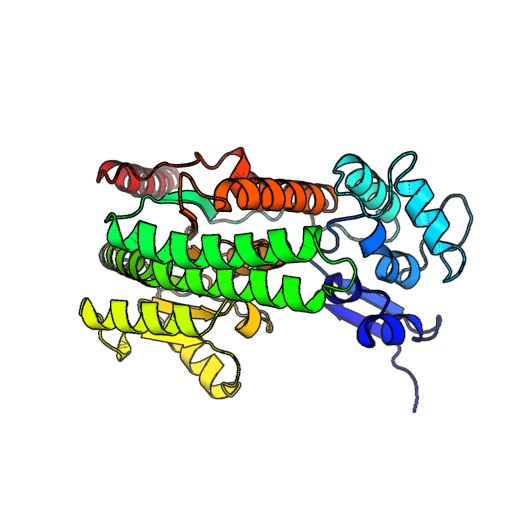 2309 N N . ILE A 1 290 ? -9.582 -16.498 -3.194 1.00 88.19 290 ILE A N 1
ATOM 2310 C CA . ILE A 1 290 ? -10.450 -17.414 -3.957 1.00 88.19 290 ILE A CA 1
ATOM 2311 C C . ILE A 1 290 ? -11.299 -18.314 -3.045 1.00 88.19 290 ILE A C 1
ATOM 2313 O O . ILE A 1 290 ? -12.422 -18.662 -3.388 1.00 88.19 290 ILE A O 1
ATOM 2317 N N . THR A 1 291 ? -10.771 -18.641 -1.866 1.00 92.00 291 THR A N 1
ATOM 2318 C CA . THR A 1 291 ? -11.416 -19.436 -0.815 1.00 92.00 291 THR A CA 1
ATOM 2319 C C . THR A 1 291 ? -12.251 -18.600 0.158 1.00 92.00 291 THR A C 1
ATOM 2321 O O . THR A 1 291 ? -12.687 -19.127 1.178 1.00 92.00 291 THR A O 1
ATOM 2324 N N . SER A 1 292 ? -12.459 -17.304 -0.111 1.00 92.44 292 SER A N 1
ATOM 2325 C CA . SER A 1 292 ? -13.389 -16.488 0.674 1.00 92.44 292 SER A CA 1
ATOM 2326 C C . SER A 1 292 ? -14.791 -17.086 0.625 1.00 92.44 292 SER A C 1
ATOM 2328 O O . SER A 1 292 ? -15.230 -17.529 -0.434 1.00 92.44 292 SER A O 1
ATOM 2330 N N . ILE A 1 293 ? -15.493 -17.063 1.759 1.00 95.25 293 ILE A N 1
ATOM 2331 C CA . ILE A 1 293 ? -16.872 -17.570 1.890 1.00 95.25 293 ILE A CA 1
ATOM 2332 C C . ILE A 1 293 ? -17.918 -16.453 2.031 1.00 95.25 293 ILE A C 1
ATOM 2334 O O . ILE A 1 293 ? -19.094 -16.730 2.242 1.00 95.25 293 ILE A O 1
ATOM 2338 N N . SER A 1 294 ? -17.491 -15.191 1.946 1.00 94.44 294 SER A N 1
ATOM 2339 C CA . SER A 1 294 ? -18.368 -14.021 1.890 1.00 94.44 294 SER A CA 1
ATOM 2340 C C . SER A 1 294 ? -17.711 -12.884 1.118 1.00 94.44 294 SER A C 1
ATOM 2342 O O . SER A 1 294 ? -16.484 -12.849 0.945 1.00 94.44 294 SER A O 1
ATOM 2344 N N . ASP A 1 295 ? -18.522 -11.898 0.757 1.00 92.12 295 ASP A N 1
ATOM 2345 C CA . ASP A 1 295 ? -18.045 -10.659 0.162 1.00 92.12 295 ASP A CA 1
ATOM 2346 C C . ASP A 1 295 ? -17.207 -9.857 1.165 1.00 92.12 295 ASP A C 1
ATOM 2348 O O . ASP A 1 295 ? -17.330 -9.987 2.391 1.00 92.12 295 ASP A O 1
ATOM 2352 N N . THR A 1 296 ? -16.273 -9.073 0.631 1.00 90.81 296 THR A N 1
ATOM 2353 C CA . THR A 1 296 ? -15.306 -8.289 1.405 1.00 90.81 296 THR A CA 1
ATOM 2354 C C . THR A 1 296 ? -15.446 -6.815 1.066 1.00 90.81 296 THR A C 1
ATOM 2356 O O . THR A 1 296 ? -15.285 -6.419 -0.083 1.00 90.81 296 THR A O 1
ATOM 2359 N N . THR A 1 297 ? -15.696 -5.988 2.074 1.00 93.25 297 THR A N 1
ATOM 2360 C CA . THR A 1 297 ? -15.759 -4.526 1.915 1.00 93.25 297 THR A CA 1
ATOM 2361 C C . THR A 1 297 ? -14.432 -3.890 2.310 1.00 93.25 297 THR A C 1
ATOM 2363 O O . THR A 1 297 ? -13.775 -4.352 3.244 1.00 93.25 297 THR A O 1
ATOM 2366 N N . GLN A 1 298 ? -14.007 -2.858 1.593 1.00 91.25 298 GLN A N 1
ATOM 2367 C CA . GLN A 1 298 ? -12.704 -2.228 1.765 1.00 91.25 298 GLN A CA 1
ATOM 2368 C C . GLN A 1 298 ? -12.797 -0.729 1.505 1.00 91.25 298 GLN A C 1
ATOM 2370 O O . GLN A 1 298 ? -13.441 -0.294 0.554 1.00 91.25 298 GLN A O 1
ATOM 2375 N N . GLU A 1 299 ? -12.085 0.064 2.290 1.00 91.31 299 GLU A N 1
ATOM 2376 C CA . GLU A 1 299 ? -11.999 1.501 2.083 1.00 91.31 299 GLU A CA 1
ATOM 2377 C C . GLU A 1 299 ? -10.586 2.029 2.299 1.00 91.31 299 GLU A C 1
ATOM 2379 O O . GLU A 1 299 ? -9.861 1.598 3.197 1.00 91.31 299 GLU A O 1
ATOM 2384 N N . VAL A 1 300 ? -10.201 2.978 1.448 1.00 92.19 300 VAL A N 1
ATOM 2385 C CA . VAL A 1 300 ? -8.986 3.776 1.609 1.00 92.19 300 VAL A CA 1
ATOM 2386 C C . VAL A 1 300 ? -9.407 5.183 2.012 1.00 92.19 300 VAL A C 1
ATOM 2388 O O . VAL A 1 300 ? -10.143 5.830 1.268 1.00 92.19 300 VAL A O 1
ATOM 2391 N N . VAL A 1 301 ? -8.981 5.631 3.190 1.00 93.19 301 VAL A N 1
ATOM 2392 C CA . VAL A 1 301 ? -9.511 6.826 3.864 1.00 93.19 301 VAL A CA 1
ATOM 2393 C C . VAL A 1 301 ? -8.558 8.010 3.693 1.00 93.19 301 VAL A C 1
ATOM 2395 O O . VAL A 1 301 ? -7.456 7.988 4.232 1.00 93.19 301 VAL A O 1
ATOM 2398 N N . TRP A 1 302 ? -8.978 9.058 2.988 1.00 92.50 302 TRP A N 1
ATOM 2399 C CA . TRP A 1 302 ? -8.173 10.240 2.647 1.00 92.50 302 TRP A CA 1
ATOM 2400 C C . TRP A 1 302 ? -8.815 11.508 3.218 1.00 92.50 302 TRP A C 1
ATOM 2402 O O . TRP A 1 302 ? -10.038 11.605 3.231 1.00 92.50 302 TRP A O 1
ATOM 2412 N N . TYR A 1 303 ? -8.028 12.492 3.656 1.00 93.88 303 TYR A N 1
ATOM 2413 C CA . TYR A 1 303 ? -8.574 13.788 4.080 1.00 93.88 303 TYR A CA 1
ATOM 2414 C C . TYR A 1 303 ? -8.876 14.689 2.881 1.00 93.88 303 TYR A C 1
ATOM 2416 O O . TYR A 1 303 ? -7.972 15.015 2.099 1.00 93.88 303 TYR A O 1
ATOM 2424 N N . LYS A 1 304 ? -10.136 15.122 2.790 1.00 92.62 304 LYS A N 1
ATOM 2425 C CA . LYS A 1 304 ? -10.636 16.088 1.806 1.00 92.62 304 LYS A CA 1
ATOM 2426 C C . LYS A 1 304 ? -9.993 17.464 1.995 1.00 92.62 304 LYS A C 1
ATOM 2428 O O . LYS A 1 304 ? -9.683 17.862 3.119 1.00 92.62 304 LYS A O 1
ATOM 2433 N N . ASP A 1 305 ? -9.812 18.193 0.899 1.00 93.44 305 ASP A N 1
ATOM 2434 C CA . ASP A 1 305 ? -9.242 19.541 0.862 1.00 93.44 305 ASP A CA 1
ATOM 2435 C C . ASP A 1 305 ? -7.828 19.591 1.467 1.00 93.44 305 ASP A C 1
ATOM 2437 O O . ASP A 1 305 ? -7.459 20.520 2.197 1.00 93.44 305 ASP A O 1
ATOM 2441 N N . THR A 1 306 ? -7.027 18.556 1.188 1.00 95.06 306 THR A N 1
ATOM 2442 C CA . THR A 1 306 ? -5.617 18.476 1.590 1.00 95.06 306 THR A CA 1
ATOM 2443 C C . THR A 1 306 ? -4.722 17.947 0.466 1.00 95.06 306 THR A C 1
ATOM 2445 O O . THR A 1 306 ? -5.182 17.495 -0.583 1.00 95.06 306 THR A O 1
ATOM 2448 N N . ILE A 1 307 ? -3.402 17.946 0.695 1.00 92.75 307 ILE A N 1
ATOM 2449 C CA . ILE A 1 307 ? -2.417 17.377 -0.240 1.00 92.75 307 ILE A CA 1
ATOM 2450 C C . ILE A 1 307 ? -2.685 15.900 -0.577 1.00 92.75 307 ILE A C 1
ATOM 2452 O O . ILE A 1 307 ? -2.228 15.407 -1.610 1.00 92.75 307 ILE A O 1
ATOM 2456 N N . GLU A 1 308 ? -3.431 15.188 0.267 1.00 93.56 308 GLU A N 1
ATOM 2457 C CA . GLU A 1 308 ? -3.738 13.772 0.099 1.00 93.56 308 GLU A CA 1
ATOM 2458 C C . GLU A 1 308 ? -4.508 13.460 -1.183 1.00 93.56 308 GLU A C 1
ATOM 2460 O O . GLU A 1 308 ? -4.262 12.413 -1.778 1.00 93.56 308 GLU A O 1
ATOM 2465 N N . GLU A 1 309 ? -5.329 14.377 -1.691 1.00 91.25 309 GLU A N 1
ATOM 2466 C CA . GLU A 1 309 ? -5.997 14.204 -2.988 1.00 91.25 309 GLU A CA 1
ATOM 2467 C C . GLU A 1 309 ? -4.989 14.176 -4.146 1.00 91.25 309 GLU A C 1
ATOM 2469 O O . GLU A 1 309 ? -5.055 13.332 -5.041 1.00 91.25 309 GLU A O 1
ATOM 2474 N N . THR A 1 310 ? -3.959 15.026 -4.083 1.00 90.88 310 THR A N 1
ATOM 2475 C CA . THR A 1 310 ? -2.860 14.989 -5.061 1.00 90.88 310 THR A CA 1
ATOM 2476 C C . THR A 1 310 ? -2.082 13.675 -4.959 1.00 90.88 310 THR A C 1
ATOM 2478 O O . THR A 1 310 ? -1.650 13.114 -5.969 1.00 90.88 310 THR A O 1
ATOM 2481 N N . VAL A 1 311 ? -1.893 13.159 -3.741 1.00 90.62 311 VAL A N 1
ATOM 2482 C CA . VAL A 1 311 ? -1.245 11.858 -3.515 1.00 90.62 311 VAL A CA 1
ATOM 2483 C C . VAL A 1 311 ? -2.092 10.727 -4.092 1.00 90.62 311 VAL A C 1
ATOM 2485 O O . VAL A 1 311 ? -1.542 9.857 -4.770 1.00 90.62 311 VAL A O 1
ATOM 2488 N N . CYS A 1 312 ? -3.407 10.765 -3.880 1.00 89.50 312 CYS A N 1
ATOM 2489 C CA . CYS A 1 312 ? -4.378 9.820 -4.420 1.00 89.50 312 CYS A CA 1
ATOM 2490 C C . CYS A 1 312 ? -4.249 9.710 -5.949 1.00 89.50 312 CYS A C 1
ATOM 2492 O O . CYS A 1 312 ? -4.015 8.617 -6.472 1.00 89.50 312 CYS A O 1
ATOM 2494 N N . GLU A 1 313 ? -4.224 10.838 -6.666 1.00 87.69 313 GLU A N 1
ATOM 2495 C CA . GLU A 1 313 ? -4.044 10.857 -8.126 1.00 87.69 313 GLU A CA 1
ATOM 2496 C C . GLU A 1 313 ? -2.692 10.275 -8.577 1.00 87.69 313 GLU A C 1
ATOM 2498 O O . GLU A 1 313 ? -2.593 9.542 -9.569 1.00 87.69 313 GLU A O 1
ATOM 2503 N N . ARG A 1 314 ? -1.616 10.516 -7.815 1.00 89.94 314 ARG A N 1
ATOM 2504 C CA . ARG A 1 314 ? -0.303 9.907 -8.096 1.00 89.94 314 ARG A CA 1
ATOM 2505 C C . ARG A 1 314 ? -0.312 8.395 -7.882 1.00 89.94 314 ARG A C 1
ATOM 2507 O O . ARG A 1 314 ? 0.337 7.672 -8.643 1.00 89.94 314 ARG A O 1
ATOM 2514 N N . VAL A 1 315 ? -1.007 7.909 -6.859 1.00 90.19 315 VAL A N 1
ATOM 2515 C CA . VAL A 1 315 ? -1.151 6.475 -6.570 1.00 90.19 315 VAL A CA 1
ATOM 2516 C C . VAL A 1 315 ? -1.997 5.802 -7.647 1.00 90.19 315 VAL A C 1
ATOM 2518 O O . VAL A 1 315 ? -1.580 4.772 -8.177 1.00 90.19 315 VAL A O 1
ATOM 2521 N N . LYS A 1 316 ? -3.096 6.434 -8.069 1.00 88.06 316 LYS A N 1
ATOM 2522 C CA . LYS A 1 316 ? -3.934 6.008 -9.197 1.00 88.06 316 LYS A CA 1
ATOM 2523 C C . LYS A 1 316 ? -3.124 5.847 -10.484 1.00 88.06 316 LYS A C 1
ATOM 2525 O O . LYS A 1 316 ? -3.187 4.800 -11.128 1.00 88.06 316 LYS A O 1
ATOM 2530 N N . ALA A 1 317 ? -2.274 6.819 -10.822 1.00 89.38 317 ALA A N 1
ATOM 2531 C CA . ALA A 1 317 ? -1.392 6.719 -11.987 1.00 89.38 317 ALA A CA 1
ATOM 2532 C C . ALA A 1 317 ? -0.433 5.511 -11.914 1.00 89.38 317 ALA A C 1
ATOM 2534 O O . ALA A 1 317 ? -0.207 4.834 -12.922 1.00 89.38 317 ALA A O 1
ATOM 2535 N N . LYS A 1 318 ? 0.108 5.207 -10.724 1.00 91.38 318 LYS A N 1
ATOM 2536 C CA . LYS A 1 318 ? 0.952 4.020 -10.502 1.00 91.38 318 LYS A CA 1
ATOM 2537 C C . LYS A 1 318 ? 0.159 2.716 -10.631 1.00 91.38 318 LYS A C 1
ATOM 2539 O O . LYS A 1 318 ? 0.652 1.786 -11.261 1.00 91.38 318 LYS A O 1
ATOM 2544 N N . LEU A 1 319 ? -1.051 2.647 -10.070 1.00 88.75 319 LEU A N 1
ATOM 2545 C CA . LEU A 1 319 ? -1.930 1.474 -10.170 1.00 88.75 319 LEU A CA 1
ATOM 2546 C C . LEU A 1 319 ? -2.305 1.166 -11.616 1.00 88.75 319 LEU A C 1
ATOM 2548 O O . LEU A 1 319 ? -2.241 0.014 -12.034 1.00 88.75 319 LEU A O 1
ATOM 2552 N N . ASN A 1 320 ? -2.606 2.198 -12.403 1.00 88.25 320 ASN A N 1
ATOM 2553 C CA . ASN A 1 320 ? -2.883 2.036 -13.824 1.00 88.25 320 ASN A CA 1
ATOM 2554 C C . ASN A 1 320 ? -1.687 1.427 -14.575 1.00 88.25 320 ASN A C 1
ATOM 2556 O O . ASN A 1 320 ? -1.868 0.565 -15.432 1.00 88.25 320 ASN A O 1
ATOM 2560 N N . CYS A 1 321 ? -0.458 1.831 -14.233 1.00 92.25 321 CYS A N 1
ATOM 2561 C CA . CYS A 1 321 ? 0.751 1.251 -14.822 1.00 92.25 321 CYS A CA 1
ATOM 2562 C C . CYS A 1 321 ? 0.972 -0.210 -14.391 1.00 92.25 321 CYS A C 1
ATOM 2564 O O . CYS A 1 321 ? 1.304 -1.039 -15.237 1.00 92.25 321 CYS A O 1
ATOM 2566 N N . ILE A 1 322 ? 0.734 -0.543 -13.115 1.00 90.25 322 ILE A N 1
ATOM 2567 C CA . ILE A 1 322 ? 0.767 -1.935 -12.631 1.00 90.25 322 ILE A CA 1
ATOM 2568 C C . ILE A 1 322 ? -0.230 -2.780 -13.423 1.00 90.25 322 ILE A C 1
ATOM 2570 O O . ILE A 1 322 ? 0.129 -3.824 -13.959 1.00 90.25 322 ILE A O 1
ATOM 2574 N N . ASN A 1 323 ? -1.465 -2.306 -13.562 1.00 86.75 323 ASN A N 1
ATOM 2575 C CA . ASN A 1 323 ? -2.522 -3.022 -14.264 1.00 86.75 323 ASN A CA 1
ATOM 2576 C C . ASN A 1 323 ? -2.217 -3.246 -15.750 1.00 86.75 323 ASN A C 1
ATOM 2578 O O . ASN A 1 323 ? -2.499 -4.307 -16.292 1.00 86.75 323 ASN A O 1
ATOM 2582 N N . ALA A 1 324 ? -1.586 -2.265 -16.395 1.00 89.44 324 ALA A N 1
ATOM 2583 C CA . ALA A 1 324 ? -1.103 -2.381 -17.768 1.00 89.44 324 ALA A CA 1
ATOM 2584 C C . ALA A 1 324 ? 0.027 -3.421 -17.929 1.00 89.44 324 ALA A C 1
ATOM 2586 O O . ALA A 1 324 ? 0.215 -3.964 -19.021 1.00 89.44 324 ALA A O 1
ATOM 2587 N N . SER A 1 325 ? 0.769 -3.710 -16.853 1.00 86.31 325 SER A N 1
ATOM 2588 C CA . SER A 1 325 ? 1.839 -4.713 -16.842 1.00 86.31 325 SER A CA 1
ATOM 2589 C C . SER A 1 325 ? 1.348 -6.149 -16.613 1.00 86.31 325 SER A C 1
ATOM 2591 O O . SER A 1 325 ? 2.077 -7.089 -16.928 1.00 86.31 325 SER A O 1
ATOM 2593 N N . VAL A 1 326 ? 0.111 -6.338 -16.135 1.00 82.69 326 VAL A N 1
ATOM 2594 C CA . VAL A 1 326 ? -0.493 -7.659 -15.879 1.00 82.69 326 VAL A CA 1
ATOM 2595 C C . VAL A 1 326 ? -1.506 -8.062 -16.967 1.00 82.69 326 VAL A C 1
ATOM 2597 O O . VAL A 1 326 ? -1.949 -7.255 -17.781 1.00 82.69 326 VAL A O 1
ATOM 2600 N N . GLY A 1 327 ? -1.821 -9.359 -17.057 1.00 65.00 327 GLY A N 1
ATOM 2601 C CA . GLY A 1 327 ? -2.490 -9.984 -18.210 1.00 65.00 327 GLY A CA 1
ATOM 2602 C C . GLY A 1 327 ? -3.906 -9.488 -18.545 1.00 65.00 327 GLY A C 1
ATOM 2603 O O . GLY A 1 327 ? -4.218 -9.294 -19.724 1.00 65.00 327 GLY A O 1
ATOM 2604 N N . ARG A 1 328 ? -4.770 -9.293 -17.541 1.00 65.69 328 ARG A N 1
ATOM 2605 C CA . ARG A 1 328 ? -6.136 -8.749 -17.682 1.00 65.69 328 ARG A CA 1
ATOM 2606 C C . ARG A 1 328 ? -6.489 -7.904 -16.455 1.00 65.69 328 ARG A C 1
ATOM 2608 O O . ARG A 1 328 ? -6.011 -8.205 -15.371 1.00 65.69 328 ARG A O 1
ATOM 2615 N N . LYS A 1 329 ? -7.327 -6.872 -16.659 1.00 58.22 329 LYS A N 1
ATOM 2616 C CA . LYS A 1 329 ? -7.669 -5.829 -15.673 1.00 58.22 329 LYS A CA 1
ATOM 2617 C C . LYS A 1 329 ? -8.077 -6.432 -14.324 1.00 58.22 329 LYS A C 1
ATOM 2619 O O . LYS A 1 329 ? -9.154 -7.017 -14.217 1.00 58.22 329 LYS A O 1
ATOM 2624 N N . GLU A 1 330 ? -7.220 -6.272 -13.325 1.00 60.09 330 GLU A N 1
ATOM 2625 C CA . GLU A 1 330 ? -7.528 -6.604 -11.939 1.00 60.09 330 GLU A CA 1
ATOM 2626 C C . GLU A 1 330 ? -8.515 -5.577 -11.361 1.00 60.09 330 GLU A C 1
ATOM 2628 O O . GLU A 1 330 ? -8.477 -4.392 -11.711 1.00 60.09 330 GLU A O 1
ATOM 2633 N N . ASN A 1 331 ? -9.379 -6.003 -10.435 1.00 58.38 331 ASN A N 1
ATOM 2634 C CA . ASN A 1 331 ? -10.386 -5.118 -9.838 1.00 58.38 331 ASN A CA 1
ATOM 2635 C C . ASN A 1 331 ? -9.771 -4.003 -8.963 1.00 58.38 331 ASN A C 1
ATOM 2637 O O . ASN A 1 331 ? -10.442 -3.009 -8.706 1.00 58.38 331 ASN A O 1
ATOM 2641 N N . TRP A 1 332 ? -8.493 -4.099 -8.564 1.00 59.88 332 TRP A N 1
ATOM 2642 C CA . TRP A 1 332 ? -7.814 -3.078 -7.744 1.00 59.88 332 TRP A CA 1
ATOM 2643 C C . TRP A 1 332 ? -7.682 -1.711 -8.435 1.00 59.88 332 TRP A C 1
ATOM 2645 O O . TRP A 1 332 ? -7.448 -0.705 -7.774 1.00 59.88 332 TRP A O 1
ATOM 2655 N N . VAL A 1 333 ? -7.814 -1.641 -9.763 1.00 50.78 333 VAL A N 1
ATOM 2656 C CA . VAL A 1 333 ? -7.837 -0.350 -10.475 1.00 50.78 333 VAL A CA 1
ATOM 2657 C C . VAL A 1 333 ? -9.192 0.334 -10.359 1.00 50.78 333 VAL A C 1
ATOM 2659 O O . VAL A 1 333 ? -9.254 1.558 -10.239 1.00 50.78 333 VAL A O 1
ATOM 2662 N N . ASN A 1 334 ? -10.265 -0.457 -10.296 1.00 53.06 334 ASN A N 1
ATOM 2663 C CA . ASN A 1 334 ? -11.624 0.057 -10.155 1.00 53.06 334 ASN A CA 1
ATOM 2664 C C . ASN A 1 334 ? -11.821 0.807 -8.828 1.00 53.06 334 ASN A C 1
ATOM 2666 O O . ASN A 1 334 ? -12.696 1.662 -8.763 1.00 53.06 334 ASN A O 1
ATOM 2670 N N . VAL A 1 335 ? -10.949 0.581 -7.837 1.00 54.72 335 VAL A N 1
ATOM 2671 C CA . VAL A 1 335 ? -10.864 1.304 -6.552 1.00 54.72 335 VAL A CA 1
ATOM 2672 C C . VAL A 1 335 ? -10.871 2.827 -6.719 1.00 54.72 335 VAL A C 1
ATOM 2674 O O . VAL A 1 335 ? -11.451 3.527 -5.895 1.00 54.72 335 VAL A O 1
ATOM 2677 N N . PHE A 1 336 ? -10.223 3.335 -7.776 1.00 52.91 336 PHE A N 1
ATOM 2678 C CA . PHE A 1 336 ? -10.062 4.773 -8.037 1.00 52.91 336 PHE A CA 1
ATOM 2679 C C . PHE A 1 336 ? -10.782 5.257 -9.308 1.00 52.91 336 PHE A C 1
ATOM 2681 O O . PHE A 1 336 ? -10.777 6.459 -9.587 1.00 52.91 336 PHE A O 1
ATOM 2688 N N . THR A 1 337 ? -11.309 4.346 -10.138 1.00 40.22 337 THR A N 1
ATOM 2689 C CA . THR A 1 337 ? -11.959 4.679 -11.423 1.00 40.22 337 THR A CA 1
ATOM 2690 C C . THR A 1 337 ? -13.460 4.395 -11.457 1.00 40.22 337 THR A C 1
ATOM 2692 O O . THR A 1 337 ? -14.156 5.118 -12.158 1.00 40.22 337 THR A O 1
ATOM 2695 N N . ASN A 1 338 ? -13.951 3.394 -10.714 1.00 38.16 338 ASN A N 1
ATOM 2696 C CA . ASN A 1 338 ? -15.382 3.058 -10.606 1.00 38.16 338 ASN A CA 1
ATOM 2697 C C . ASN A 1 338 ? -15.913 3.160 -9.169 1.00 38.16 338 ASN A C 1
ATOM 2699 O O . ASN A 1 338 ? -17.122 3.196 -8.980 1.00 38.16 338 ASN A O 1
ATOM 2703 N N . GLY A 1 339 ? -15.039 3.184 -8.158 1.00 39.03 339 GLY A N 1
ATOM 2704 C CA . GLY A 1 339 ? -15.424 3.591 -6.817 1.00 39.03 339 GLY A CA 1
ATOM 2705 C C . GLY A 1 339 ? -15.786 5.065 -6.867 1.00 39.03 339 GLY A C 1
ATOM 2706 O O . GLY A 1 339 ? -14.915 5.900 -7.117 1.00 39.03 339 GLY A O 1
ATOM 2707 N N . THR A 1 340 ? -17.064 5.383 -6.674 1.00 35.50 340 THR A N 1
ATOM 2708 C CA . THR A 1 340 ? -17.504 6.741 -6.368 1.00 35.50 340 THR A CA 1
ATOM 2709 C C . THR A 1 340 ? -16.568 7.270 -5.285 1.00 35.50 340 THR A C 1
ATOM 2711 O O . THR A 1 340 ? -16.402 6.623 -4.248 1.00 35.50 340 THR A O 1
ATOM 2714 N N . VAL A 1 341 ? -15.891 8.395 -5.534 1.00 43.59 341 VAL A N 1
ATOM 2715 C CA . VAL A 1 341 ? -15.231 9.133 -4.457 1.00 43.59 341 VAL A CA 1
ATOM 2716 C C . VAL A 1 341 ? -16.367 9.626 -3.572 1.00 43.59 341 VAL A C 1
ATOM 2718 O O . VAL A 1 341 ? -16.975 10.659 -3.841 1.00 43.59 341 VAL A O 1
ATOM 2721 N N . GLN A 1 342 ? -16.736 8.806 -2.593 1.00 47.56 342 GLN A N 1
ATOM 2722 C CA . GLN A 1 342 ? -17.815 9.109 -1.672 1.00 47.56 342 GLN A CA 1
ATOM 2723 C C . GLN A 1 342 ? -17.265 10.157 -0.712 1.00 47.56 342 GLN A C 1
ATOM 2725 O O . GLN A 1 342 ? -16.313 9.905 0.035 1.00 47.56 342 GLN A O 1
ATOM 2730 N N . GLN A 1 343 ? -17.813 11.366 -0.827 1.00 43.72 343 GLN A N 1
ATOM 2731 C CA . GLN A 1 343 ? -17.679 12.376 0.210 1.00 43.72 343 GLN A CA 1
ATOM 2732 C C . GLN A 1 343 ? -18.440 11.861 1.431 1.00 43.72 343 GLN A C 1
ATOM 2734 O O . GLN A 1 343 ? -19.507 11.270 1.271 1.00 43.72 343 GLN A O 1
ATOM 2739 N N . ASP A 1 344 ? -17.892 12.061 2.626 1.00 42.19 344 ASP A N 1
ATOM 2740 C CA . ASP A 1 344 ? -18.587 11.757 3.878 1.00 42.19 344 ASP A CA 1
ATOM 2741 C C . ASP A 1 344 ? -19.836 12.654 4.018 1.00 42.19 344 ASP A C 1
ATOM 2743 O O . ASP A 1 344 ? -19.831 13.678 4.693 1.00 42.19 344 ASP A O 1
ATOM 2747 N N . ILE A 1 345 ? -20.939 12.263 3.380 1.00 34.84 345 ILE A N 1
ATOM 2748 C CA . ILE A 1 345 ? -22.279 12.580 3.861 1.00 34.84 345 ILE A CA 1
ATOM 2749 C C . ILE A 1 345 ? -22.641 11.376 4.717 1.00 34.84 345 ILE A C 1
ATOM 2751 O O . ILE A 1 345 ? -23.111 10.365 4.203 1.00 34.84 345 ILE A O 1
ATOM 2755 N N . ALA A 1 346 ? -22.329 11.435 6.011 1.00 36.06 346 ALA A N 1
ATOM 2756 C CA . ALA A 1 346 ? -22.787 10.427 6.955 1.00 36.06 346 ALA A CA 1
ATOM 2757 C C . ALA A 1 346 ? -24.323 10.374 6.891 1.00 36.06 346 ALA A C 1
ATOM 2759 O O . ALA A 1 346 ? -25.004 11.234 7.442 1.00 36.06 346 ALA A O 1
ATOM 2760 N N . SER A 1 347 ? -24.870 9.407 6.163 1.00 37.66 347 SER A N 1
ATOM 2761 C CA . SER A 1 347 ? -26.291 9.088 6.194 1.00 37.66 347 SER A CA 1
ATOM 2762 C C . SER A 1 347 ? -26.435 7.576 6.235 1.00 37.66 347 SER A C 1
ATOM 2764 O O . SER A 1 347 ? -25.711 6.857 5.543 1.00 37.66 347 SER A O 1
ATOM 2766 N N . ASP A 1 348 ? -27.357 7.103 7.067 1.00 39.81 348 ASP A N 1
ATOM 2767 C CA . ASP A 1 348 ? -27.622 5.680 7.300 1.00 39.81 348 ASP A CA 1
ATOM 2768 C C . ASP A 1 348 ? -27.955 4.899 6.006 1.00 39.81 348 ASP A C 1
ATOM 2770 O O . ASP A 1 348 ? -27.714 3.693 5.938 1.00 39.81 348 ASP A O 1
ATOM 2774 N N . ASN A 1 349 ? -28.378 5.603 4.945 1.00 42.12 349 ASN A N 1
ATOM 2775 C CA . ASN A 1 349 ? -28.712 5.064 3.620 1.00 42.12 349 ASN A CA 1
ATOM 2776 C C . ASN A 1 349 ? -27.552 4.342 2.902 1.00 42.12 349 ASN A C 1
ATOM 2778 O O . ASN A 1 349 ? -27.782 3.374 2.186 1.00 42.12 349 ASN A O 1
ATOM 2782 N N . GLU A 1 350 ? -26.299 4.779 3.073 1.00 42.16 350 GLU A N 1
ATOM 2783 C CA . GLU A 1 350 ? -25.162 4.290 2.260 1.00 42.16 350 GLU A CA 1
ATOM 2784 C C . GLU A 1 350 ? -24.763 2.835 2.584 1.00 42.16 350 GLU A C 1
ATOM 2786 O O . GLU A 1 350 ? -24.132 2.136 1.790 1.00 42.16 350 GLU A O 1
ATOM 2791 N N . TYR A 1 351 ? -25.116 2.366 3.778 1.00 47.62 351 TYR A N 1
ATOM 2792 C CA . TYR A 1 351 ? -24.854 0.997 4.207 1.00 47.62 351 TYR A CA 1
ATOM 2793 C C . TYR A 1 351 ? -26.055 0.075 4.025 1.00 47.62 351 TYR A C 1
ATOM 2795 O O . TYR A 1 351 ? -25.842 -1.124 3.866 1.00 47.62 351 TYR A O 1
ATOM 2803 N N . GLN A 1 352 ? -27.272 0.628 3.998 1.00 45.16 352 GLN A N 1
ATOM 2804 C CA . GLN A 1 352 ? -28.454 -0.097 3.536 1.00 45.16 352 GLN A CA 1
ATOM 2805 C C . GLN A 1 352 ? -28.270 -0.514 2.078 1.00 45.16 352 GLN A C 1
ATOM 2807 O O . GLN A 1 352 ? -28.441 -1.684 1.793 1.00 45.16 352 GLN A O 1
ATOM 2812 N N . GLU A 1 353 ? -27.723 0.340 1.204 1.00 49.72 353 GLU A N 1
ATOM 2813 C CA . GLU A 1 353 ? -27.371 -0.068 -0.170 1.00 49.72 353 GLU A CA 1
ATOM 2814 C C . GLU A 1 353 ? -26.382 -1.254 -0.214 1.00 49.72 353 GLU A C 1
ATOM 2816 O O . GLU A 1 353 ? -26.514 -2.146 -1.047 1.00 49.72 353 GLU A O 1
ATOM 2821 N N . LEU A 1 354 ? -25.412 -1.317 0.709 1.00 43.69 354 LEU A N 1
ATOM 2822 C CA . LEU A 1 354 ? -24.465 -2.438 0.804 1.00 43.69 354 LEU A CA 1
ATOM 2823 C C . LEU A 1 354 ? -25.091 -3.710 1.394 1.00 43.69 354 LEU A C 1
ATOM 2825 O O . LEU A 1 354 ? -24.636 -4.808 1.071 1.00 43.69 354 LEU A O 1
ATOM 2829 N N . GLU A 1 355 ? -26.059 -3.593 2.300 1.00 50.25 355 GLU A N 1
ATOM 2830 C CA . GLU A 1 355 ? -26.819 -4.731 2.832 1.00 50.25 355 GLU A CA 1
ATOM 2831 C C . GLU A 1 355 ? -27.843 -5.231 1.811 1.00 50.25 355 GLU A C 1
ATOM 2833 O O . GLU A 1 355 ? -27.906 -6.435 1.583 1.00 50.25 355 GLU A O 1
ATOM 2838 N N . ASP A 1 356 ? -28.520 -4.330 1.104 1.00 47.25 356 ASP A N 1
ATOM 2839 C CA . ASP A 1 356 ? -29.481 -4.611 0.038 1.00 47.25 356 ASP A CA 1
ATOM 2840 C C . ASP A 1 356 ? -28.797 -5.254 -1.179 1.00 47.25 356 ASP A C 1
ATOM 2842 O O . ASP A 1 356 ? -29.310 -6.240 -1.709 1.00 47.25 356 ASP A O 1
ATOM 2846 N N . GLU A 1 357 ? -27.594 -4.804 -1.570 1.00 42.84 357 GLU A N 1
ATOM 2847 C CA . GLU A 1 357 ? -26.750 -5.485 -2.572 1.00 42.84 357 GLU A CA 1
ATOM 2848 C C . GLU A 1 357 ? -26.253 -6.865 -2.094 1.00 42.84 357 GLU A C 1
ATOM 2850 O O . GLU A 1 357 ? -26.042 -7.762 -2.910 1.00 42.84 357 GLU A O 1
ATOM 2855 N N . ASN A 1 358 ? -26.051 -7.070 -0.783 1.00 39.25 358 ASN A N 1
ATOM 2856 C CA . ASN A 1 358 ? -25.682 -8.383 -0.229 1.00 39.25 358 ASN A CA 1
ATOM 2857 C C . ASN A 1 358 ? -26.898 -9.326 -0.085 1.00 39.25 358 ASN A C 1
ATOM 2859 O O . ASN A 1 358 ? -26.718 -10.544 -0.162 1.00 39.25 358 ASN A O 1
ATOM 2863 N N . LEU A 1 359 ? -28.109 -8.790 0.115 1.00 38.69 359 LEU A N 1
ATOM 2864 C CA . LEU A 1 359 ? -29.370 -9.530 0.253 1.00 38.69 359 LEU A CA 1
ATOM 2865 C C . LEU A 1 359 ? -29.943 -9.951 -1.108 1.00 38.69 359 LEU A C 1
ATOM 2867 O O . LEU A 1 359 ? -30.311 -11.112 -1.273 1.00 38.69 359 LEU A O 1
ATOM 2871 N N . THR A 1 360 ? -29.918 -9.073 -2.117 1.00 31.84 360 THR A N 1
ATOM 2872 C CA . THR A 1 360 ? -30.403 -9.394 -3.480 1.00 31.84 360 THR A CA 1
ATOM 2873 C C . THR A 1 360 ? -29.640 -10.550 -4.137 1.00 31.84 360 THR A C 1
ATOM 2875 O O . THR A 1 360 ? -30.222 -11.336 -4.878 1.00 31.84 360 THR A O 1
ATOM 2878 N N . VAL A 1 361 ? -28.354 -10.740 -3.817 1.00 36.59 361 VAL A N 1
ATOM 2879 C CA . VAL A 1 361 ? -27.553 -11.860 -4.353 1.00 36.59 361 VAL A CA 1
ATOM 2880 C C . VAL A 1 361 ? -27.901 -13.206 -3.695 1.00 36.59 361 VAL A C 1
ATOM 2882 O O . VAL A 1 361 ? -27.657 -14.256 -4.292 1.00 36.59 361 VAL A O 1
ATOM 2885 N N . GLN A 1 362 ? -28.476 -13.214 -2.484 1.00 35.72 362 GLN A N 1
ATOM 2886 C CA . GLN A 1 362 ? -28.942 -14.455 -1.850 1.00 35.72 362 GLN A CA 1
ATOM 2887 C C . GLN A 1 362 ? -30.274 -14.946 -2.435 1.00 35.72 362 GLN A C 1
ATOM 2889 O O . GLN A 1 362 ? -30.485 -16.157 -2.490 1.00 35.72 362 GLN A O 1
ATOM 2894 N N . GLU A 1 363 ? -31.129 -14.045 -2.926 1.00 33.62 363 GLU A N 1
ATOM 2895 C CA . GLU A 1 363 ? -32.436 -14.407 -3.495 1.00 33.62 363 GLU A CA 1
ATOM 2896 C C . GLU A 1 363 ? -32.351 -14.918 -4.949 1.00 33.62 363 GLU A C 1
ATOM 2898 O O . GLU A 1 363 ? -33.125 -15.791 -5.326 1.00 33.62 363 GLU A O 1
ATOM 2903 N N . GLU A 1 364 ? -31.348 -14.510 -5.740 1.00 33.66 364 GLU A N 1
ATOM 2904 C CA . GLU A 1 364 ? -31.185 -14.946 -7.147 1.00 33.66 364 GLU A CA 1
ATOM 2905 C C . GLU A 1 364 ? -30.504 -16.324 -7.341 1.00 33.66 364 GLU A C 1
ATOM 2907 O O . GLU A 1 364 ? -30.170 -16.701 -8.464 1.00 33.66 364 GLU A O 1
ATOM 2912 N N . THR A 1 365 ? -30.274 -17.109 -6.278 1.00 34.59 365 THR A N 1
ATOM 2913 C CA . THR A 1 365 ? -29.644 -18.451 -6.388 1.00 34.59 365 THR A CA 1
ATOM 2914 C C . THR A 1 365 ? -30.564 -19.633 -6.080 1.00 34.59 365 THR A C 1
ATOM 2916 O O . THR A 1 365 ? -30.089 -20.766 -5.996 1.00 34.59 365 THR A O 1
ATOM 2919 N N . ASN A 1 366 ? -31.873 -19.393 -5.990 1.00 34.56 366 ASN A N 1
ATOM 2920 C CA . ASN A 1 366 ? -32.894 -20.438 -5.920 1.00 34.56 366 ASN A CA 1
ATOM 2921 C C . ASN A 1 366 ? -33.812 -20.388 -7.151 1.00 34.56 366 ASN A C 1
ATOM 2923 O O . ASN A 1 366 ? -34.980 -20.048 -7.014 1.00 34.56 366 ASN A O 1
ATOM 2927 N N . GLU A 1 367 ? -33.289 -20.755 -8.323 1.00 30.89 367 GLU A N 1
ATOM 2928 C CA . GLU A 1 367 ? -34.063 -21.338 -9.436 1.00 30.89 367 GLU A CA 1
ATOM 2929 C C . GLU A 1 367 ? -33.209 -22.335 -10.229 1.00 30.89 367 GLU A C 1
ATOM 2931 O O . GLU A 1 367 ? -32.035 -22.014 -10.542 1.00 30.89 367 GLU A O 1
#